Protein AF-A0A2E0GI30-F1 (afdb_monomer_lite)

pLDDT: mean 77.38, std 17.71, range [29.23, 96.75]

Structure (mmCIF, N/CA/C/O backbone):
data_AF-A0A2E0GI30-F1
#
_entry.id   AF-A0A2E0GI30-F1
#
loop_
_atom_site.group_PDB
_atom_site.id
_atom_site.type_symbol
_atom_site.label_atom_id
_atom_site.label_alt_id
_atom_site.label_comp_id
_atom_site.label_asym_id
_atom_site.label_entity_id
_atom_site.label_seq_id
_atom_site.pdbx_PDB_ins_code
_atom_site.Cartn_x
_atom_site.Cartn_y
_atom_site.Cartn_z
_atom_site.occupancy
_atom_site.B_iso_or_equiv
_atom_site.auth_seq_id
_atom_site.auth_comp_id
_atom_site.auth_asym_id
_atom_site.auth_atom_id
_atom_site.pdbx_PDB_model_num
ATOM 1 N N . MET A 1 1 ? 60.078 14.689 -3.297 1.00 55.62 1 MET A N 1
ATOM 2 C CA . MET A 1 1 ? 58.787 14.043 -2.959 1.00 55.62 1 MET A CA 1
ATOM 3 C C . MET A 1 1 ? 57.728 14.562 -3.933 1.00 55.62 1 MET A C 1
ATOM 5 O O . MET A 1 1 ? 57.401 15.742 -3.902 1.00 55.62 1 MET A O 1
ATOM 9 N N . SER A 1 2 ? 57.369 13.749 -4.932 1.00 55.28 2 SER A N 1
ATOM 10 C CA . SER A 1 2 ? 56.860 14.208 -6.235 1.00 55.28 2 SER A CA 1
ATOM 11 C C . SER A 1 2 ? 55.395 14.672 -6.212 1.00 55.28 2 SER A C 1
ATOM 13 O O . SER A 1 2 ? 54.570 14.156 -5.459 1.00 55.28 2 SER A O 1
ATOM 15 N N . LYS A 1 3 ? 55.054 15.630 -7.090 1.00 53.72 3 LYS A N 1
ATOM 16 C CA . LYS A 1 3 ? 53.682 16.135 -7.321 1.00 53.72 3 LYS A CA 1
ATOM 17 C C . LYS A 1 3 ? 52.653 15.014 -7.565 1.00 53.72 3 LYS A C 1
ATOM 19 O O . LYS A 1 3 ? 51.484 15.193 -7.235 1.00 53.72 3 LYS A O 1
ATOM 24 N N . LEU A 1 4 ? 53.089 13.853 -8.065 1.00 54.56 4 LEU A N 1
ATOM 25 C CA . LEU A 1 4 ? 52.244 12.674 -8.284 1.00 54.56 4 LEU A CA 1
ATOM 26 C C . LEU A 1 4 ? 51.677 12.083 -6.981 1.00 54.56 4 LEU A C 1
ATOM 28 O O . LEU A 1 4 ? 50.503 11.725 -6.929 1.00 54.56 4 LEU A O 1
ATOM 32 N N . LEU A 1 5 ? 52.481 12.029 -5.913 1.00 53.59 5 LEU A N 1
ATOM 33 C CA . LEU A 1 5 ? 52.042 11.515 -4.609 1.00 53.59 5 LEU A CA 1
ATOM 34 C C . LEU A 1 5 ? 50.984 12.423 -3.970 1.00 53.59 5 LEU A C 1
ATOM 36 O O . LEU A 1 5 ? 50.016 11.929 -3.396 1.00 53.59 5 LEU A O 1
ATOM 40 N N . LYS A 1 6 ? 51.114 13.747 -4.138 1.00 55.94 6 LYS A N 1
ATOM 41 C CA . LYS A 1 6 ? 50.109 14.718 -3.668 1.00 55.94 6 LYS A CA 1
ATOM 42 C C . LYS A 1 6 ? 48.777 14.586 -4.411 1.00 55.94 6 LYS A C 1
ATOM 44 O O . LYS A 1 6 ? 47.732 14.716 -3.784 1.00 55.94 6 LYS A O 1
ATOM 49 N N . LEU A 1 7 ? 48.803 14.304 -5.716 1.00 60.94 7 LEU A N 1
ATOM 50 C CA . LEU A 1 7 ? 47.586 14.175 -6.524 1.00 60.94 7 LEU A CA 1
ATOM 51 C C . LEU A 1 7 ? 46.791 12.908 -6.171 1.00 60.94 7 LEU A C 1
ATOM 53 O O . LEU A 1 7 ? 45.567 12.961 -6.054 1.00 60.94 7 LEU A O 1
ATOM 57 N N . ASN A 1 8 ? 47.485 11.789 -5.949 1.00 61.06 8 ASN A N 1
ATOM 58 C CA . ASN A 1 8 ? 46.844 10.550 -5.510 1.00 61.06 8 ASN A CA 1
ATOM 59 C C . ASN A 1 8 ? 46.297 10.679 -4.086 1.00 61.06 8 ASN A C 1
ATOM 61 O O . ASN A 1 8 ? 45.171 10.265 -3.841 1.00 61.06 8 ASN A O 1
ATOM 65 N N . PHE A 1 9 ? 47.025 11.337 -3.179 1.00 67.75 9 PHE A N 1
ATOM 66 C CA . PHE A 1 9 ? 46.536 11.594 -1.825 1.00 67.75 9 PHE A CA 1
ATOM 67 C C . PHE A 1 9 ? 45.271 12.469 -1.818 1.00 67.75 9 PHE A C 1
ATOM 69 O O . PHE A 1 9 ? 44.322 12.160 -1.102 1.00 67.75 9 PHE A O 1
ATOM 76 N N . LEU A 1 10 ? 45.207 13.506 -2.668 1.00 66.50 10 LEU A N 1
ATOM 77 C CA . LEU A 1 10 ? 44.017 14.357 -2.790 1.00 66.50 10 LEU A CA 1
ATOM 78 C C . LEU A 1 10 ? 42.793 13.586 -3.299 1.00 66.50 10 LEU A C 1
ATOM 80 O O . LEU A 1 10 ? 41.698 13.776 -2.777 1.00 66.50 10 LEU A O 1
ATOM 84 N N . LYS A 1 11 ? 42.971 12.704 -4.294 1.00 62.47 11 LYS A N 1
ATOM 85 C CA . LYS A 1 11 ? 41.882 11.869 -4.827 1.00 62.47 11 LYS A CA 1
ATOM 86 C C . LYS A 1 11 ? 41.350 10.900 -3.776 1.00 62.47 11 LYS A C 1
ATOM 88 O O . LYS A 1 11 ? 40.136 10.775 -3.633 1.00 62.47 11 LYS A O 1
ATOM 93 N N . THR A 1 12 ? 42.235 10.262 -3.011 1.00 67.62 12 THR A N 1
ATOM 94 C CA . THR A 1 12 ? 41.833 9.357 -1.929 1.00 67.62 12 THR A CA 1
ATOM 95 C C . THR A 1 12 ? 41.118 10.116 -0.812 1.00 67.62 12 THR A C 1
ATOM 97 O O . THR A 1 12 ? 40.091 9.652 -0.327 1.00 67.62 12 THR A O 1
ATOM 100 N N . LEU A 1 13 ? 41.587 11.317 -0.456 1.00 68.06 13 LEU A N 1
ATOM 101 C CA . LEU A 1 13 ? 40.945 12.166 0.552 1.00 68.06 13 LEU A CA 1
ATOM 102 C C . LEU A 1 13 ? 39.535 12.612 0.119 1.00 68.06 13 LEU A C 1
ATOM 104 O O . LEU A 1 13 ? 38.613 12.605 0.932 1.00 68.06 13 LEU A O 1
ATOM 108 N N . PHE A 1 14 ? 39.352 12.939 -1.166 1.00 67.25 14 PHE A N 1
ATOM 109 C CA . PHE A 1 14 ? 38.045 13.290 -1.737 1.00 67.25 14 PHE A CA 1
ATOM 110 C C . PHE A 1 14 ? 37.086 12.095 -1.776 1.00 67.25 14 PHE A C 1
ATOM 112 O O . PHE A 1 14 ? 35.904 12.236 -1.478 1.00 67.25 14 PHE A O 1
ATOM 119 N N . LEU A 1 15 ? 37.592 10.905 -2.111 1.00 63.47 15 LEU A N 1
ATOM 120 C CA . LEU A 1 15 ? 36.790 9.683 -2.121 1.00 63.47 15 LEU A CA 1
ATOM 121 C C . LEU A 1 15 ? 36.319 9.322 -0.704 1.00 63.47 15 LEU A C 1
ATOM 123 O O . LEU A 1 15 ? 35.152 9.000 -0.498 1.00 63.47 15 LEU A O 1
ATOM 127 N N . VAL A 1 16 ? 37.214 9.431 0.284 1.00 62.31 16 VAL A N 1
ATOM 128 C CA . VAL A 1 16 ? 36.903 9.158 1.693 1.00 62.31 16 VAL A CA 1
ATOM 129 C C . VAL A 1 16 ? 35.915 10.182 2.247 1.00 62.31 16 VAL A C 1
ATOM 131 O O . VAL A 1 16 ? 34.974 9.784 2.929 1.00 62.31 16 VAL A O 1
ATOM 134 N N . SER A 1 17 ? 36.059 11.475 1.926 1.00 54.41 17 SER A N 1
ATOM 135 C CA . SER A 1 17 ? 35.105 12.497 2.379 1.00 54.41 17 SER A CA 1
ATOM 136 C C . SER A 1 17 ? 33.723 12.313 1.749 1.00 54.41 17 SER A C 1
ATOM 138 O O . SER A 1 17 ? 32.718 12.418 2.449 1.00 54.41 17 SER A O 1
ATOM 140 N N . PHE A 1 18 ? 33.654 11.947 0.465 1.00 56.34 18 PHE A N 1
ATOM 141 C CA . PHE A 1 18 ? 32.395 11.674 -0.226 1.00 56.34 18 PHE A CA 1
ATOM 142 C C . PHE A 1 18 ? 31.681 10.446 0.359 1.00 56.34 18 PHE A C 1
ATOM 144 O O . PHE A 1 18 ? 30.478 10.492 0.617 1.00 56.34 18 PHE A O 1
ATOM 151 N N . ILE A 1 19 ? 32.427 9.380 0.667 1.00 53.19 19 ILE A N 1
ATOM 152 C CA . ILE A 1 19 ? 31.901 8.201 1.368 1.00 53.19 19 ILE A CA 1
ATOM 153 C C . ILE A 1 19 ? 31.425 8.576 2.780 1.00 53.19 19 ILE A C 1
ATOM 155 O O . ILE A 1 19 ? 30.332 8.172 3.172 1.00 53.19 19 ILE A O 1
ATOM 159 N N . LEU A 1 20 ? 32.172 9.399 3.526 1.00 44.25 20 LEU A N 1
ATOM 160 C CA . LEU A 1 20 ? 31.755 9.868 4.853 1.00 44.25 20 LEU A CA 1
ATOM 161 C C . LEU A 1 20 ? 30.469 10.709 4.796 1.00 44.25 20 LEU A C 1
ATOM 163 O O . LEU A 1 20 ? 29.616 10.575 5.671 1.00 44.25 20 LEU A O 1
ATOM 167 N N . ILE A 1 21 ? 30.293 11.548 3.771 1.00 48.78 21 ILE A N 1
ATOM 168 C CA . ILE A 1 21 ? 29.080 12.360 3.563 1.00 48.78 21 ILE A CA 1
ATOM 169 C C . ILE A 1 21 ? 27.874 11.473 3.218 1.00 48.78 21 ILE A C 1
ATOM 171 O O . ILE A 1 21 ? 26.772 11.711 3.718 1.00 48.78 21 ILE A O 1
ATOM 175 N N . ILE A 1 22 ? 28.074 10.419 2.419 1.00 4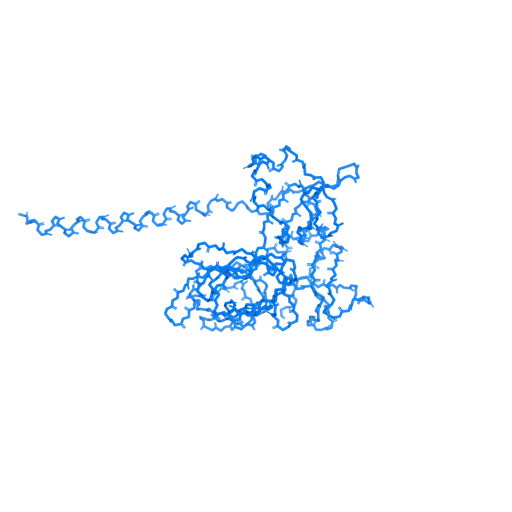7.41 22 ILE A N 1
ATOM 176 C CA . ILE A 1 22 ? 27.028 9.431 2.117 1.00 47.41 22 ILE A CA 1
ATOM 177 C C . ILE A 1 22 ? 26.640 8.660 3.383 1.00 47.41 22 ILE A C 1
ATOM 179 O O . ILE A 1 22 ? 25.454 8.553 3.687 1.00 47.41 22 ILE A O 1
ATOM 183 N N . ILE A 1 23 ? 27.618 8.182 4.162 1.00 44.22 23 ILE A N 1
ATOM 184 C CA . ILE A 1 23 ? 27.370 7.436 5.405 1.00 44.22 23 ILE A CA 1
ATOM 185 C C . ILE A 1 23 ? 26.682 8.326 6.445 1.00 44.22 23 ILE A C 1
ATOM 187 O O . ILE A 1 23 ? 25.718 7.894 7.070 1.00 44.22 23 ILE A O 1
ATOM 191 N N . THR A 1 24 ? 27.118 9.578 6.605 1.00 40.19 24 THR A N 1
ATOM 192 C CA . THR A 1 24 ? 26.500 10.522 7.551 1.00 40.19 24 THR A CA 1
ATOM 193 C C . THR A 1 24 ? 25.116 10.986 7.105 1.00 40.19 24 THR A C 1
ATOM 195 O O . THR A 1 24 ? 24.252 11.176 7.953 1.00 40.19 24 THR A O 1
ATOM 198 N N . SER A 1 25 ? 24.840 11.102 5.802 1.00 38.94 25 SER A N 1
ATOM 199 C CA . SER A 1 25 ? 23.472 11.336 5.307 1.00 38.94 25 SER A CA 1
ATOM 200 C C . SER A 1 25 ? 22.568 10.116 5.509 1.00 38.94 25 SER A C 1
ATOM 202 O O . SER A 1 25 ? 21.394 10.277 5.842 1.00 38.94 25 SER A O 1
ATOM 204 N N . CYS A 1 26 ? 23.115 8.902 5.383 1.00 32.22 26 CYS A N 1
ATOM 205 C CA . CYS A 1 26 ? 22.411 7.659 5.703 1.00 32.22 26 CYS A CA 1
ATOM 206 C C . CYS A 1 26 ? 22.111 7.538 7.203 1.00 32.22 26 CYS A C 1
ATOM 208 O O . CYS A 1 26 ? 20.981 7.218 7.565 1.00 32.22 26 CYS A O 1
ATOM 210 N N . SER A 1 27 ? 23.067 7.869 8.076 1.00 32.88 27 SER A N 1
ATOM 211 C CA . SER A 1 27 ? 22.882 7.787 9.530 1.00 32.88 27 SER A CA 1
ATOM 212 C C . SER A 1 27 ? 21.993 8.907 10.086 1.00 32.88 27 SER A C 1
ATOM 214 O O . SER A 1 27 ? 21.266 8.702 11.057 1.00 32.88 27 SER A O 1
ATOM 216 N N . LYS A 1 28 ? 21.946 10.082 9.437 1.00 29.23 28 LYS A N 1
ATOM 217 C CA . LYS A 1 28 ? 21.024 11.179 9.805 1.00 29.23 28 LYS A CA 1
ATOM 218 C C . LYS A 1 28 ? 19.567 10.900 9.407 1.00 29.23 28 LYS A C 1
ATOM 220 O O . LYS A 1 28 ? 18.656 11.488 9.986 1.00 29.23 28 LYS A O 1
ATOM 225 N N . LEU A 1 29 ? 19.339 9.975 8.472 1.00 36.22 29 LEU A N 1
ATOM 226 C CA . LEU A 1 29 ? 18.025 9.373 8.195 1.00 36.22 29 LEU A CA 1
ATOM 227 C C . LEU A 1 29 ? 17.658 8.267 9.201 1.00 36.22 29 LEU A C 1
ATOM 229 O O . LEU A 1 29 ? 16.490 7.892 9.310 1.00 36.22 29 LEU A O 1
ATOM 233 N N . GLU A 1 30 ? 18.634 7.773 9.962 1.00 35.34 30 GLU A N 1
ATOM 234 C CA . GLU A 1 30 ? 18.500 6.621 10.854 1.00 35.34 30 GLU A CA 1
ATOM 235 C C . GLU A 1 30 ? 18.064 6.998 12.282 1.00 35.34 30 GLU A C 1
ATOM 237 O O . GLU A 1 30 ? 17.550 6.149 13.003 1.00 35.34 30 GLU A O 1
ATOM 242 N N . SER A 1 31 ? 18.131 8.277 12.673 1.00 31.59 31 SER A N 1
ATOM 243 C CA . SER A 1 31 ? 17.754 8.734 14.025 1.00 31.59 31 SER A CA 1
ATOM 244 C C . SER A 1 31 ? 16.414 9.478 14.136 1.00 31.59 31 SER A C 1
ATOM 246 O O . SER A 1 31 ? 16.088 9.994 15.203 1.00 31.59 31 SER A O 1
ATOM 248 N N . LYS A 1 32 ? 15.584 9.506 13.080 1.00 31.66 32 LYS A N 1
ATOM 249 C CA . LYS A 1 32 ? 14.220 10.089 13.131 1.00 31.66 32 LYS A CA 1
ATOM 250 C C . LYS A 1 32 ? 13.073 9.089 12.950 1.00 31.66 32 LYS A C 1
ATOM 252 O O . LYS A 1 32 ? 11.924 9.503 12.798 1.00 31.66 32 LYS A O 1
ATOM 257 N N . LYS A 1 33 ? 13.353 7.783 13.011 1.00 39.62 33 LYS A N 1
ATOM 258 C CA . LYS A 1 33 ? 12.324 6.752 13.210 1.00 39.62 33 LYS A CA 1
ATOM 259 C C . LYS A 1 33 ? 12.107 6.555 14.710 1.00 39.62 33 LYS A C 1
ATOM 261 O O . LYS A 1 33 ? 12.579 5.591 15.302 1.00 39.62 33 LYS A O 1
ATOM 266 N N . GLU A 1 34 ? 11.403 7.501 15.327 1.00 36.09 34 GLU A N 1
ATOM 267 C CA . GLU A 1 34 ? 10.759 7.228 16.610 1.00 36.09 34 GLU A CA 1
ATOM 268 C C . GLU A 1 34 ? 9.758 6.092 16.392 1.00 36.09 34 GLU A C 1
ATOM 270 O O . GLU A 1 34 ? 8.863 6.169 15.548 1.00 36.09 34 GLU A O 1
ATOM 275 N N . PHE A 1 35 ? 10.000 5.006 17.114 1.00 37.16 35 PHE A N 1
ATOM 276 C CA . PHE A 1 35 ? 9.167 3.823 17.200 1.00 37.16 35 PHE A CA 1
ATOM 277 C C . PHE A 1 35 ? 7.695 4.215 17.377 1.00 37.16 35 PHE A C 1
ATOM 279 O O . PHE A 1 35 ? 7.341 4.884 18.342 1.00 37.16 35 PHE A O 1
ATOM 286 N N . ILE A 1 36 ? 6.835 3.752 16.467 1.00 44.38 36 ILE A N 1
ATOM 287 C CA . ILE A 1 36 ? 5.375 3.969 16.511 1.00 44.38 36 ILE A CA 1
ATOM 288 C C . ILE A 1 36 ? 4.741 3.295 17.737 1.00 44.38 36 ILE A C 1
ATOM 290 O O . ILE A 1 36 ? 3.638 3.643 18.139 1.00 44.38 36 ILE A O 1
ATOM 294 N N . PHE A 1 37 ? 5.457 2.358 18.356 1.00 46.97 37 PHE A N 1
ATOM 295 C CA . PHE A 1 37 ? 4.913 1.454 19.363 1.00 46.97 37 PHE A CA 1
ATOM 296 C C . PHE A 1 37 ? 5.558 1.606 20.744 1.00 46.97 37 PHE A C 1
ATOM 298 O O . PHE A 1 37 ? 5.377 0.733 21.586 1.00 46.97 37 PHE A O 1
ATOM 305 N N . LYS A 1 38 ? 6.321 2.681 21.003 1.00 37.31 38 LYS A N 1
ATOM 306 C CA . LYS A 1 38 ? 6.872 2.915 22.347 1.00 37.31 38 LYS A CA 1
ATOM 307 C C . LYS A 1 38 ? 5.882 3.669 23.244 1.00 37.31 38 LYS A C 1
ATOM 309 O O . LYS A 1 38 ? 5.672 4.869 23.094 1.00 37.31 38 LYS A O 1
ATOM 314 N N . ASP A 1 39 ? 5.323 2.918 24.190 1.00 40.00 39 ASP A N 1
ATOM 315 C CA . ASP A 1 39 ? 4.911 3.316 25.543 1.00 40.00 39 ASP A CA 1
ATOM 316 C C . ASP A 1 39 ? 3.904 4.470 25.735 1.00 40.00 39 ASP A C 1
ATOM 318 O O . ASP A 1 39 ? 3.927 5.108 26.790 1.00 40.00 39 ASP A O 1
ATOM 322 N N . ARG A 1 40 ? 2.963 4.734 24.806 1.00 45.53 40 ARG A N 1
ATOM 323 C CA . ARG A 1 40 ? 1.803 5.623 25.087 1.00 45.53 40 ARG A CA 1
ATOM 324 C C . ARG A 1 40 ? 0.454 5.193 24.469 1.00 45.53 40 ARG A C 1
ATOM 326 O O . ARG A 1 40 ? 0.152 5.498 23.323 1.00 45.53 40 ARG A O 1
ATOM 333 N N . LEU A 1 41 ? -0.361 4.548 25.312 1.00 47.69 41 LEU A N 1
ATOM 334 C CA . LEU A 1 41 ? -1.721 4.911 25.779 1.00 47.69 41 LEU A CA 1
ATOM 335 C C . LEU A 1 41 ? -2.918 5.187 24.848 1.00 47.69 41 LEU A C 1
ATOM 337 O O . LEU A 1 41 ? -4.006 5.347 25.396 1.00 47.69 41 LEU A O 1
ATOM 341 N N . ASP A 1 42 ? -2.818 5.151 23.521 1.00 55.28 42 ASP A N 1
ATOM 342 C CA . ASP A 1 42 ? -4.035 5.164 22.690 1.00 55.28 42 ASP A CA 1
ATOM 343 C C . ASP A 1 42 ? -4.265 3.792 22.062 1.00 55.28 42 ASP A C 1
ATOM 345 O O . ASP A 1 42 ? -3.730 3.460 21.008 1.00 55.28 42 ASP A O 1
ATOM 349 N N . ALA A 1 43 ? -5.115 2.995 22.711 1.00 72.19 43 ALA A N 1
ATOM 350 C CA . ALA A 1 43 ? -5.520 1.672 22.249 1.00 72.19 43 ALA A CA 1
ATOM 351 C C . ALA A 1 43 ? -6.395 1.716 20.981 1.00 72.19 43 ALA A C 1
ATOM 353 O O . ALA A 1 43 ? -7.138 0.772 20.756 1.00 72.19 43 ALA A O 1
ATOM 354 N N . ASN A 1 44 ? -6.381 2.788 20.178 1.00 87.25 44 ASN A N 1
ATOM 355 C CA . ASN A 1 44 ? -7.167 2.861 18.950 1.00 87.25 44 ASN A CA 1
ATOM 356 C C . ASN A 1 44 ? -6.337 3.312 17.751 1.00 87.25 44 ASN A C 1
ATOM 358 O O . ASN A 1 44 ? -5.679 4.354 17.782 1.00 87.25 44 ASN A O 1
ATOM 362 N N . ILE A 1 45 ? -6.415 2.530 16.678 1.00 88.38 45 ILE A N 1
ATOM 363 C CA . ILE A 1 45 ? -5.676 2.758 15.438 1.00 88.38 45 ILE A CA 1
ATOM 364 C C . ILE A 1 45 ? -6.633 2.621 14.259 1.00 88.38 45 ILE A C 1
ATOM 366 O O . ILE A 1 45 ? -7.479 1.730 14.238 1.00 88.38 45 ILE A O 1
ATOM 370 N N . ILE A 1 46 ? -6.487 3.486 13.261 1.00 89.00 46 ILE A N 1
ATOM 371 C CA . ILE A 1 46 ? -7.164 3.365 11.974 1.00 89.00 46 ILE A CA 1
ATOM 372 C C . ILE A 1 46 ? -6.152 3.213 10.841 1.00 89.00 46 ILE A C 1
ATOM 374 O O . ILE A 1 46 ? -5.156 3.936 10.767 1.00 89.00 46 ILE A O 1
ATOM 378 N N . PHE A 1 47 ? -6.429 2.253 9.968 1.00 90.31 47 PHE A N 1
ATOM 379 C CA . PHE A 1 47 ? -5.721 1.983 8.731 1.00 90.31 47 PHE A CA 1
ATOM 380 C C . PHE A 1 47 ? -6.693 2.196 7.576 1.00 90.31 47 PHE A C 1
ATOM 382 O O . PHE A 1 47 ? -7.677 1.465 7.464 1.00 90.31 47 PHE A O 1
ATOM 389 N N . GLY A 1 48 ? -6.434 3.183 6.725 1.00 91.38 48 GLY A N 1
ATOM 390 C CA . GLY A 1 48 ? -7.361 3.467 5.636 1.00 91.38 48 GLY A CA 1
ATOM 391 C C . GLY A 1 48 ? -7.047 4.718 4.838 1.00 91.38 48 GLY A C 1
ATOM 392 O O . GLY A 1 48 ? -6.053 5.396 5.101 1.00 91.38 48 GLY A O 1
ATOM 393 N N . ALA A 1 49 ? -7.866 4.997 3.829 1.00 92.31 49 ALA A N 1
ATOM 394 C CA . ALA A 1 49 ? -7.697 6.136 2.941 1.00 92.31 49 ALA A CA 1
ATOM 395 C C . ALA A 1 49 ? -8.336 7.418 3.497 1.00 92.31 49 ALA A C 1
ATOM 397 O O . ALA A 1 49 ? -9.427 7.404 4.066 1.00 92.31 49 ALA A O 1
ATOM 398 N N . ILE A 1 50 ? -7.673 8.554 3.275 1.00 93.81 50 ILE A N 1
ATOM 399 C CA . ILE A 1 50 ? -8.251 9.882 3.512 1.00 93.81 50 ILE A CA 1
ATOM 400 C C . ILE A 1 50 ? -9.314 10.165 2.445 1.00 93.81 50 ILE A C 1
ATOM 402 O O . ILE A 1 50 ? -9.003 10.250 1.258 1.00 93.81 50 ILE A O 1
ATOM 406 N N . GLU A 1 51 ? -10.553 10.398 2.856 1.00 92.94 51 GLU A N 1
ATOM 407 C CA . GLU A 1 51 ? -11.669 10.746 1.967 1.00 92.94 51 GLU A CA 1
ATOM 408 C C . GLU A 1 51 ? -11.892 12.257 1.879 1.00 92.94 51 GLU A C 1
ATOM 410 O O . GLU A 1 51 ? -12.203 12.787 0.809 1.00 92.94 51 GLU A O 1
ATOM 415 N N . SER A 1 52 ? -11.682 12.953 2.997 1.00 91.25 52 SER A N 1
ATOM 416 C CA . SER A 1 52 ? -11.749 14.408 3.113 1.00 91.25 52 SER A CA 1
ATOM 417 C C . SER A 1 52 ? -10.713 14.898 4.119 1.00 91.25 52 SER A C 1
ATOM 419 O O . SER A 1 52 ? -10.344 14.176 5.042 1.00 91.25 52 SER A O 1
ATOM 421 N N . LEU A 1 53 ? -10.221 16.123 3.929 1.00 87.44 53 LEU A N 1
ATOM 422 C CA . LEU A 1 53 ? -9.306 16.787 4.862 1.00 87.44 53 LEU A CA 1
ATOM 423 C C . LEU A 1 53 ? -10.011 17.845 5.723 1.00 87.44 53 LEU A C 1
ATOM 425 O O . LEU A 1 53 ? -9.469 18.228 6.755 1.00 87.44 53 LEU A O 1
ATOM 429 N N . ASN A 1 54 ? -11.189 18.325 5.315 1.00 84.94 54 ASN A N 1
ATOM 430 C CA . ASN A 1 54 ? -11.961 19.306 6.073 1.00 84.94 54 ASN A CA 1
ATOM 431 C C . ASN A 1 54 ? -13.478 19.050 5.921 1.00 84.94 54 ASN A C 1
ATOM 433 O O . ASN A 1 54 ? -14.051 19.472 4.914 1.00 84.94 54 ASN A O 1
ATOM 437 N N . PRO A 1 55 ? -14.120 18.347 6.874 1.00 86.69 55 PRO A N 1
ATOM 438 C CA . PRO A 1 55 ? -13.510 17.707 8.047 1.00 86.69 55 PRO A CA 1
ATOM 439 C C . PRO A 1 55 ? -12.589 16.538 7.651 1.00 86.69 55 PRO A C 1
ATOM 441 O O . PRO A 1 55 ? -12.669 16.035 6.528 1.00 86.69 55 PRO A O 1
ATOM 444 N N . LEU A 1 56 ? -11.684 16.120 8.545 1.00 90.44 56 LEU A N 1
ATOM 445 C CA . LEU A 1 56 ? -10.822 14.965 8.281 1.00 90.44 56 LEU A CA 1
ATOM 446 C C . LEU A 1 56 ? -11.660 13.689 8.365 1.00 90.44 56 LEU A C 1
ATOM 448 O O . LEU A 1 56 ? -12.120 13.330 9.444 1.00 90.44 56 LEU A O 1
ATOM 452 N N . ILE A 1 57 ? -11.815 12.999 7.240 1.00 93.56 57 ILE A N 1
ATOM 453 C CA . ILE A 1 57 ? -12.530 11.725 7.152 1.00 93.56 57 ILE A CA 1
ATOM 454 C C . ILE A 1 57 ? -11.541 10.664 6.683 1.00 93.56 57 ILE A C 1
ATOM 456 O O . ILE A 1 57 ? -10.929 10.817 5.622 1.00 93.56 57 ILE A O 1
ATOM 460 N N . ILE A 1 58 ? -11.373 9.606 7.475 1.00 92.75 58 ILE A N 1
ATOM 461 C CA . ILE A 1 58 ? -10.540 8.446 7.139 1.00 92.75 58 ILE A CA 1
ATOM 462 C C . ILE A 1 58 ? -11.445 7.223 7.169 1.00 92.75 58 ILE A C 1
ATOM 464 O O . ILE A 1 58 ? -11.990 6.896 8.224 1.00 92.75 58 ILE A O 1
ATOM 468 N N . SER A 1 59 ? -11.616 6.578 6.015 1.00 89.06 59 SER A N 1
ATOM 469 C CA . SER A 1 59 ? -12.525 5.438 5.837 1.00 89.06 59 SER A CA 1
ATOM 470 C C . SER A 1 59 ? -13.911 5.703 6.450 1.00 89.06 59 SER A C 1
ATOM 472 O O . SER A 1 59 ? -14.331 5.018 7.372 1.00 89.06 59 SER A O 1
ATOM 474 N N . GLY A 1 60 ? -14.590 6.774 6.047 1.00 89.69 60 GLY A N 1
ATOM 475 C CA . GLY A 1 60 ? -15.916 7.143 6.556 1.00 89.69 60 GLY A CA 1
ATOM 476 C C . GLY A 1 60 ? -15.992 7.600 8.021 1.00 89.69 60 GLY A C 1
ATOM 477 O O . GLY A 1 60 ? -17.063 8.003 8.470 1.00 89.69 60 GLY A O 1
ATOM 478 N N . VAL A 1 61 ? -14.890 7.580 8.779 1.00 90.81 61 VAL A N 1
ATOM 479 C CA . VAL A 1 61 ? -14.864 8.051 10.170 1.00 90.81 61 VAL A CA 1
ATOM 480 C C . VAL A 1 61 ? -14.358 9.485 10.216 1.00 90.81 61 VAL A C 1
ATOM 482 O O . VAL A 1 61 ? -13.240 9.774 9.785 1.00 90.81 61 VAL A O 1
ATOM 485 N N . GLU A 1 62 ? -15.181 10.381 10.756 1.00 93.50 62 GLU A N 1
ATOM 486 C CA . GLU A 1 62 ? -14.815 11.777 10.972 1.00 93.50 62 GLU A CA 1
ATOM 487 C C . GLU A 1 62 ? -13.942 11.930 12.225 1.00 93.50 62 GLU A C 1
ATOM 489 O O . GLU A 1 62 ? -14.273 11.442 13.309 1.00 93.50 62 GLU A O 1
ATOM 494 N N . PHE A 1 63 ? -12.829 12.645 12.080 1.00 89.38 63 PHE A N 1
ATOM 495 C CA . PHE A 1 63 ? -11.915 12.965 13.163 1.00 89.38 63 PHE A CA 1
ATOM 496 C C . PHE A 1 63 ? -11.724 14.469 13.296 1.00 89.38 63 PHE A C 1
ATOM 498 O O . PHE A 1 63 ? -11.519 15.200 12.323 1.00 89.38 63 PHE A O 1
ATOM 505 N N . ARG A 1 64 ? -11.649 14.924 14.544 1.00 85.06 64 ARG A N 1
ATOM 506 C CA . ARG A 1 64 ? -11.073 16.226 14.858 1.00 85.06 64 ARG A CA 1
ATOM 507 C C . ARG A 1 64 ? -9.558 16.122 14.808 1.00 85.06 64 ARG A C 1
ATOM 509 O O . ARG A 1 64 ? -8.951 15.173 15.309 1.00 85.06 64 ARG A O 1
ATOM 516 N N . ILE A 1 65 ? -8.930 17.140 14.241 1.00 72.94 65 ILE A N 1
ATOM 517 C CA . ILE A 1 65 ? -7.482 17.288 14.315 1.00 72.94 65 ILE A CA 1
ATOM 518 C C . ILE A 1 65 ? -7.183 18.182 15.517 1.00 72.94 65 ILE A C 1
ATOM 520 O O . ILE A 1 65 ? -7.538 19.362 15.509 1.00 72.94 65 ILE A O 1
ATOM 524 N N . ASN A 1 66 ? -6.554 17.638 16.563 1.00 63.69 66 ASN A N 1
ATOM 525 C CA . ASN A 1 66 ? -6.120 18.461 17.688 1.00 63.69 66 ASN A CA 1
ATOM 526 C C . ASN A 1 66 ? -4.864 19.240 17.328 1.00 63.69 66 ASN A C 1
ATOM 528 O O . ASN A 1 66 ? -3.766 18.680 17.211 1.00 63.69 66 ASN A O 1
ATOM 532 N N . ARG A 1 67 ? -5.099 20.547 17.193 1.00 59.09 67 ARG A N 1
ATOM 533 C CA . ARG A 1 67 ? -4.184 21.628 16.818 1.00 59.09 67 ARG A CA 1
ATOM 534 C C . ARG A 1 67 ? -2.953 21.771 17.705 1.00 59.09 67 ARG A C 1
ATOM 536 O O . ARG A 1 67 ? -1.950 22.283 17.236 1.00 59.09 67 ARG A O 1
ATOM 543 N N . ASP A 1 68 ? -2.951 21.181 18.895 1.00 54.03 68 ASP A N 1
ATOM 544 C CA . ASP A 1 68 ? -1.829 21.275 19.830 1.00 54.03 68 ASP A CA 1
ATOM 545 C C . ASP A 1 68 ? -1.017 19.971 19.942 1.00 54.03 68 ASP A C 1
ATOM 547 O O . ASP A 1 68 ? 0.189 20.004 20.205 1.00 54.03 68 ASP A O 1
ATOM 551 N N . LYS A 1 69 ? -1.640 18.802 19.713 1.00 52.97 69 LYS A N 1
ATOM 552 C CA . LYS A 1 69 ? -0.980 17.482 19.836 1.00 52.97 69 LYS A CA 1
ATOM 553 C C . LYS A 1 69 ? -0.324 17.003 18.543 1.00 52.97 69 LYS A C 1
ATOM 555 O O . LYS A 1 69 ? 0.825 16.565 18.575 1.00 52.97 69 LYS A O 1
ATOM 560 N N . VAL A 1 70 ? -1.005 17.135 17.403 1.00 50.53 70 VAL A N 1
ATOM 561 C CA . VAL A 1 70 ? -0.455 16.746 16.087 1.00 50.53 70 VAL A CA 1
ATOM 562 C C . VAL A 1 70 ? 0.628 17.739 15.624 1.00 50.53 70 VAL A C 1
ATOM 564 O O . VAL A 1 70 ? 1.541 17.385 14.876 1.00 50.53 70 VAL A O 1
ATOM 567 N N . PHE A 1 71 ? 0.587 18.976 16.128 1.00 52.28 71 PHE A N 1
ATOM 568 C CA . PHE A 1 71 ? 1.307 20.118 15.559 1.00 52.28 71 PHE A CA 1
ATOM 569 C C . PHE A 1 71 ? 2.539 20.559 16.350 1.00 52.28 71 PHE A C 1
ATOM 571 O O . PHE A 1 71 ? 3.315 21.365 15.843 1.00 52.28 71 PHE A O 1
ATOM 578 N N . LYS A 1 72 ? 2.832 19.940 17.506 1.00 44.78 72 LYS A N 1
ATOM 579 C CA . LYS A 1 72 ? 4.148 20.075 18.166 1.00 44.78 72 LYS A CA 1
ATOM 580 C C . LYS A 1 72 ? 5.320 19.592 17.299 1.00 44.78 72 LYS A C 1
ATOM 582 O O . LYS A 1 72 ? 6.470 19.841 17.650 1.00 44.78 72 LYS A O 1
ATOM 587 N N . LYS A 1 73 ? 5.053 18.922 16.169 1.00 45.44 73 LYS A N 1
ATOM 588 C CA . LYS A 1 73 ? 6.087 18.474 15.226 1.00 45.44 73 LYS A CA 1
ATOM 589 C C . LYS A 1 73 ? 6.096 19.197 13.879 1.00 45.44 73 LYS A C 1
ATOM 591 O O . LYS A 1 73 ? 7.115 19.083 13.213 1.00 45.44 73 LYS A O 1
ATOM 596 N N . ASN A 1 74 ? 5.031 19.898 13.468 1.00 40.38 74 ASN A N 1
ATOM 597 C CA . ASN A 1 74 ? 4.936 20.618 12.186 1.00 40.38 74 ASN A CA 1
ATOM 598 C C . ASN A 1 74 ? 3.639 21.467 12.123 1.00 40.38 74 ASN A C 1
ATOM 600 O O . ASN A 1 74 ? 2.558 20.904 12.254 1.00 40.38 74 ASN A O 1
ATOM 604 N N . ASN A 1 75 ? 3.749 22.783 11.879 1.00 41.69 75 ASN A N 1
ATOM 605 C CA . ASN A 1 75 ? 2.647 23.767 11.758 1.00 41.69 75 ASN A CA 1
ATOM 606 C C . ASN A 1 75 ? 1.441 23.298 10.910 1.00 41.69 75 ASN A C 1
ATOM 608 O O . ASN A 1 75 ? 1.615 22.514 9.981 1.00 41.69 75 ASN A O 1
ATOM 612 N N . GLU A 1 76 ? 0.241 23.855 11.140 1.00 42.12 76 GLU A N 1
ATOM 613 C CA . GLU A 1 76 ? -1.013 23.505 10.430 1.00 42.12 76 GLU A CA 1
ATOM 614 C C . GLU A 1 76 ? -0.903 23.454 8.901 1.00 42.12 76 GLU A C 1
ATOM 616 O O . GLU A 1 76 ? -1.374 22.510 8.264 1.00 42.12 76 GLU A O 1
ATOM 621 N N . LEU A 1 77 ? -0.188 24.416 8.314 1.00 46.78 77 LEU A N 1
ATOM 622 C CA . LEU A 1 77 ? 0.120 24.462 6.883 1.00 46.78 77 LEU A CA 1
ATOM 623 C C . LEU A 1 77 ? 0.858 23.214 6.376 1.00 46.78 77 LEU A C 1
ATOM 625 O O . LEU A 1 77 ? 0.708 22.860 5.213 1.00 46.78 77 LEU A O 1
ATOM 629 N N . ASN A 1 78 ? 1.647 22.540 7.213 1.00 54.19 78 ASN A N 1
ATOM 630 C CA . ASN A 1 78 ? 2.401 21.351 6.824 1.00 54.19 78 ASN A CA 1
ATOM 631 C C . ASN A 1 78 ? 1.528 20.093 6.809 1.00 54.19 78 ASN A C 1
ATOM 633 O O . ASN A 1 78 ? 1.770 19.236 5.971 1.00 54.19 78 ASN A O 1
ATOM 637 N N . PHE A 1 79 ? 0.501 19.967 7.656 1.00 62.91 79 PHE A N 1
ATOM 638 C CA . PHE A 1 79 ? -0.390 18.799 7.607 1.00 62.91 79 PHE A CA 1
ATOM 639 C C . PHE A 1 79 ? -1.122 18.722 6.260 1.00 62.91 79 PHE A C 1
ATOM 641 O O . PHE A 1 79 ? -0.977 17.742 5.534 1.00 62.91 79 PHE A O 1
ATOM 648 N N . TYR A 1 80 ? -1.814 19.797 5.875 1.00 60.41 80 TYR A N 1
ATOM 649 C CA . TYR A 1 80 ? -2.543 19.864 4.602 1.00 60.41 80 TYR A CA 1
ATOM 650 C C . TYR A 1 80 ? -1.623 19.870 3.372 1.00 60.41 80 TYR A C 1
ATOM 652 O O . TYR A 1 80 ? -2.048 19.485 2.288 1.00 60.41 80 TYR A O 1
ATOM 660 N N . LYS A 1 81 ? -0.352 20.270 3.518 1.00 62.69 81 LYS A N 1
ATOM 661 C CA . LYS A 1 81 ? 0.661 20.087 2.463 1.00 62.69 81 LYS A CA 1
ATOM 662 C C . LYS A 1 81 ? 1.136 18.637 2.342 1.00 62.69 81 LYS A C 1
ATOM 664 O O . LYS A 1 81 ? 1.504 18.212 1.252 1.00 62.69 81 LYS A O 1
ATOM 669 N N . ASN A 1 82 ? 1.155 17.891 3.446 1.00 75.31 82 ASN A N 1
ATOM 670 C CA . ASN A 1 82 ? 1.748 16.555 3.512 1.00 75.31 82 ASN A CA 1
ATOM 671 C C . ASN A 1 82 ? 0.748 15.424 3.243 1.00 75.31 82 ASN A C 1
ATOM 673 O O . ASN A 1 82 ? 1.177 14.318 2.909 1.00 75.31 82 ASN A O 1
ATOM 677 N N . PHE A 1 83 ? -0.552 15.681 3.383 1.00 85.94 83 PHE A N 1
ATOM 678 C CA . PHE A 1 83 ? -1.621 14.709 3.163 1.00 85.94 83 PHE A CA 1
ATOM 679 C C . PHE A 1 83 ? -2.577 15.186 2.073 1.00 85.94 83 PHE A C 1
ATOM 681 O O . PHE A 1 83 ? -2.871 16.374 1.970 1.00 85.94 83 PHE A O 1
ATOM 688 N N . LYS A 1 84 ? -3.077 14.251 1.262 1.00 89.69 84 LYS A N 1
ATOM 689 C CA . LYS A 1 84 ? -4.074 14.512 0.218 1.00 89.69 84 LYS A CA 1
ATOM 690 C C . LYS A 1 84 ? -5.169 13.451 0.280 1.00 89.69 84 LYS A C 1
ATOM 692 O O . LYS A 1 84 ? -4.955 12.360 0.813 1.00 89.69 84 LYS A O 1
ATOM 697 N N . LYS A 1 85 ? -6.333 13.771 -0.289 1.00 91.25 85 LYS A N 1
ATOM 698 C CA . LYS A 1 85 ? -7.400 12.790 -0.517 1.00 91.25 85 LYS A CA 1
ATOM 699 C C . LYS A 1 85 ? -6.836 11.583 -1.277 1.00 91.25 85 LYS A C 1
ATOM 701 O O . LYS A 1 85 ? -6.033 11.748 -2.192 1.00 91.25 85 LYS A O 1
ATOM 706 N N . GLY A 1 86 ? -7.239 10.389 -0.863 1.00 91.44 86 GLY A N 1
ATOM 707 C CA . GLY A 1 86 ? -6.775 9.115 -1.396 1.00 91.44 86 GLY A CA 1
ATOM 708 C C . GLY A 1 86 ? -5.500 8.577 -0.743 1.00 91.44 86 GLY A C 1
ATOM 709 O O . GLY A 1 86 ? -5.129 7.440 -1.009 1.00 91.44 86 GLY A O 1
ATOM 710 N N . TYR A 1 87 ? -4.818 9.332 0.127 1.00 92.44 87 TYR A N 1
ATOM 711 C CA . TYR A 1 87 ? -3.654 8.789 0.834 1.00 92.44 87 TYR A CA 1
ATOM 712 C C . TYR A 1 87 ? -4.107 7.706 1.795 1.00 92.44 87 TYR A C 1
ATOM 714 O O . TYR A 1 87 ? -4.906 7.976 2.690 1.00 92.44 87 TYR A O 1
ATOM 722 N N . ASN A 1 88 ? -3.522 6.522 1.666 1.00 91.62 88 ASN A N 1
ATOM 723 C CA . ASN A 1 88 ? -3.593 5.538 2.731 1.00 91.62 88 ASN A CA 1
ATOM 724 C C . ASN A 1 88 ? -2.742 6.030 3.898 1.00 91.62 88 ASN A C 1
ATOM 726 O O . ASN A 1 88 ? -1.617 6.513 3.714 1.00 91.62 88 ASN A O 1
ATOM 730 N N . VAL A 1 89 ? -3.294 5.928 5.097 1.00 90.31 89 VAL A N 1
ATOM 731 C CA . VAL A 1 89 ? -2.670 6.377 6.332 1.00 90.31 89 VAL A CA 1
ATOM 732 C C . VAL A 1 89 ? -2.813 5.335 7.427 1.00 90.31 89 VAL A C 1
ATOM 734 O O . VAL A 1 89 ? -3.714 4.498 7.419 1.00 90.31 89 VAL A O 1
ATOM 737 N N . VAL A 1 90 ? -1.903 5.424 8.390 1.00 88.44 90 VAL A N 1
ATOM 738 C CA . VAL A 1 90 ? -2.059 4.807 9.705 1.00 88.44 90 VAL A CA 1
ATOM 739 C C . VAL A 1 90 ? -2.143 5.938 10.708 1.00 88.44 90 VAL A C 1
ATOM 741 O O . VAL A 1 90 ? -1.216 6.755 10.772 1.00 88.44 90 VAL A O 1
ATOM 744 N N . ALA A 1 91 ? -3.233 5.999 11.462 1.00 86.44 91 ALA A N 1
ATOM 745 C CA . ALA A 1 91 ? -3.435 7.036 12.457 1.00 86.44 91 ALA A CA 1
ATOM 746 C C . ALA A 1 91 ? -3.828 6.447 13.812 1.00 86.44 91 ALA A C 1
ATOM 748 O O . ALA A 1 91 ? -4.690 5.575 13.889 1.00 86.44 91 ALA A O 1
ATOM 749 N N . ASN A 1 92 ? -3.209 6.951 14.877 1.00 86.25 92 ASN A N 1
ATOM 750 C CA . ASN A 1 92 ? -3.661 6.692 16.239 1.00 86.25 92 ASN A CA 1
ATOM 751 C C . ASN A 1 92 ? -4.676 7.763 16.615 1.00 86.25 92 ASN A C 1
ATOM 753 O O . ASN A 1 92 ? -4.516 8.936 16.249 1.00 86.25 92 ASN A O 1
ATOM 757 N N . TYR A 1 93 ? -5.702 7.363 17.356 1.00 86.56 93 TYR A N 1
ATOM 758 C CA . TYR A 1 93 ? -6.737 8.283 17.790 1.00 86.56 93 TYR A CA 1
ATOM 759 C C . TYR A 1 93 ? -7.208 8.009 19.217 1.00 86.56 93 TYR A C 1
ATOM 761 O O . TYR A 1 93 ? -7.188 6.884 19.721 1.00 86.56 93 TYR A O 1
ATOM 769 N N . SER A 1 94 ? -7.688 9.070 19.854 1.00 86.94 94 SER A N 1
ATOM 770 C CA . SER A 1 94 ? -8.306 9.032 21.177 1.00 86.94 94 SER A CA 1
ATOM 771 C C . SER A 1 94 ? -9.787 9.391 21.064 1.00 86.94 94 SER A C 1
ATOM 773 O O . SER A 1 94 ? -10.182 10.140 20.170 1.00 86.94 94 SER A O 1
ATOM 775 N N . ASN A 1 95 ? -10.615 8.841 21.950 1.00 85.25 95 ASN A N 1
ATOM 776 C CA . ASN A 1 95 ? -11.997 9.280 22.115 1.00 85.25 95 ASN A CA 1
ATOM 777 C C . ASN A 1 95 ? -12.048 10.209 23.329 1.00 85.25 95 ASN A C 1
ATOM 779 O O . ASN A 1 95 ? -11.869 9.757 24.459 1.00 85.25 95 ASN A O 1
ATOM 783 N N . GLN A 1 96 ? -12.250 11.501 23.088 1.00 79.81 96 GLN A N 1
ATOM 784 C CA . GLN A 1 96 ? -12.371 12.517 24.127 1.00 79.81 96 GLN A CA 1
ATOM 785 C C . GLN A 1 96 ? -13.777 13.112 24.059 1.00 79.81 96 GLN A C 1
ATOM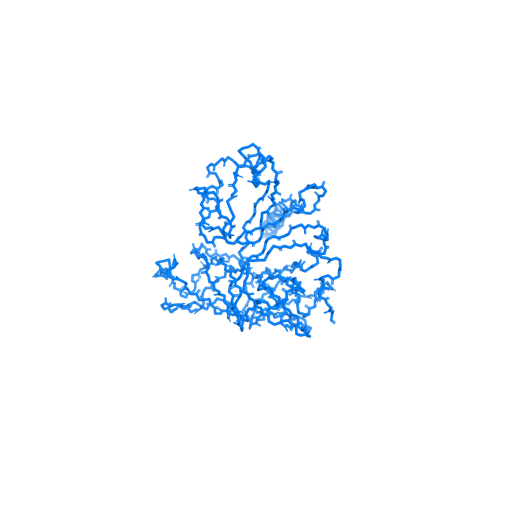 787 O O . GLN A 1 96 ? -14.132 13.777 23.088 1.00 79.81 96 GLN A O 1
ATOM 792 N N . ASN A 1 97 ? -14.584 12.869 25.096 1.00 77.12 97 ASN A N 1
ATOM 793 C CA . ASN A 1 97 ? -15.938 13.418 25.239 1.00 77.12 97 ASN A CA 1
ATOM 794 C C . ASN A 1 97 ? -16.848 13.160 24.020 1.00 77.12 97 ASN A C 1
ATOM 796 O O . ASN A 1 97 ? -17.581 14.045 23.587 1.00 77.12 97 ASN A O 1
ATOM 800 N N . GLY A 1 98 ? -16.771 11.958 23.435 1.00 78.75 98 GLY A N 1
ATOM 801 C CA . GLY A 1 98 ? -17.565 11.574 22.262 1.00 78.75 98 GLY A CA 1
ATOM 802 C C . GLY A 1 98 ? -16.999 12.061 20.927 1.00 78.75 98 GLY A C 1
ATOM 803 O O . GLY A 1 98 ? -17.538 11.717 19.880 1.00 78.75 98 GLY A O 1
ATOM 804 N N . SER A 1 99 ? -15.897 12.812 20.942 1.00 84.31 99 SER A N 1
ATOM 805 C CA . SER A 1 99 ? -15.175 13.207 19.741 1.00 84.31 99 SER A CA 1
ATOM 806 C C . SER A 1 99 ? -13.965 12.313 19.509 1.00 84.31 99 SER A C 1
ATOM 808 O O . SER A 1 99 ? -13.126 12.136 20.393 1.00 84.31 99 SER A O 1
ATOM 810 N N . LEU A 1 100 ? -13.820 11.827 18.278 1.00 89.38 100 LEU A N 1
ATOM 811 C CA . LEU A 1 100 ? -12.613 11.135 17.841 1.00 89.38 100 LEU A CA 1
ATOM 812 C C . LEU A 1 100 ? -11.553 12.158 17.443 1.00 89.38 100 LEU A C 1
ATOM 814 O O . LEU A 1 100 ? -11.821 13.080 16.675 1.00 89.38 100 LEU A O 1
ATOM 818 N N . GLU A 1 101 ? -10.352 12.010 17.984 1.00 87.69 101 GLU A N 1
ATOM 819 C CA . GLU A 1 101 ? -9.259 12.956 17.798 1.00 87.69 101 GLU A CA 1
ATOM 820 C C . GLU A 1 101 ? -7.988 12.231 17.368 1.00 87.69 101 GLU A C 1
ATOM 822 O O . GLU A 1 101 ? -7.520 11.338 18.078 1.00 87.69 101 GLU A O 1
ATOM 827 N N . ILE A 1 102 ? -7.400 12.641 16.240 1.00 85.94 102 ILE A N 1
ATOM 828 C CA . ILE A 1 102 ? -6.111 12.105 15.787 1.00 85.94 102 ILE A CA 1
ATOM 829 C C . ILE A 1 102 ? -4.999 12.573 16.725 1.00 85.94 102 ILE A C 1
ATOM 831 O O . ILE A 1 102 ? -4.793 13.774 16.904 1.00 85.94 102 ILE A O 1
ATOM 835 N N . THR A 1 103 ? -4.238 11.624 17.268 1.00 79.94 103 THR A N 1
ATOM 836 C CA . THR A 1 103 ? -3.062 11.897 18.107 1.00 79.94 103 THR A CA 1
ATOM 837 C C . THR A 1 103 ? -1.757 11.720 17.338 1.00 79.94 103 THR A C 1
ATOM 839 O O . THR A 1 103 ? -0.785 12.432 17.593 1.00 79.94 103 THR A O 1
ATOM 842 N N . SER A 1 104 ? -1.737 10.841 16.333 1.00 79.88 104 SER A N 1
ATOM 843 C CA . SER A 1 104 ? -0.648 10.750 15.357 1.00 79.88 104 SER A CA 1
ATOM 844 C C . SER A 1 104 ? -1.147 10.190 14.031 1.00 79.88 104 SER A C 1
ATOM 846 O O . SER A 1 104 ? -2.119 9.444 13.997 1.00 79.88 104 SER A O 1
ATOM 848 N N . ILE A 1 105 ? -0.482 10.539 12.933 1.00 84.19 105 ILE A N 1
ATOM 849 C CA . ILE A 1 105 ? -0.829 10.069 11.590 1.00 84.19 105 ILE A CA 1
ATOM 850 C C . ILE A 1 105 ? 0.412 10.022 10.709 1.00 84.19 105 ILE A C 1
ATOM 852 O O . ILE A 1 105 ? 1.264 10.913 10.742 1.00 84.19 105 ILE A O 1
ATOM 856 N N . LYS A 1 106 ? 0.511 8.971 9.903 1.00 84.62 106 LYS A N 1
ATOM 857 C CA . LYS A 1 106 ? 1.555 8.805 8.894 1.00 84.62 106 LYS A CA 1
ATOM 858 C C . LYS A 1 106 ? 0.945 8.303 7.598 1.00 84.62 106 LYS A C 1
ATOM 860 O O . LYS A 1 106 ? -0.045 7.579 7.615 1.00 84.62 106 LYS A O 1
ATOM 865 N N . SER A 1 107 ? 1.566 8.658 6.483 1.00 87.00 107 SER A N 1
ATOM 866 C CA . SER A 1 107 ? 1.224 8.082 5.188 1.00 87.00 107 SER A CA 1
ATOM 867 C C . SER A 1 107 ? 1.782 6.666 5.049 1.00 87.00 107 SER A C 1
ATOM 869 O O . SER A 1 107 ? 2.849 6.343 5.576 1.00 87.00 107 SER A O 1
ATOM 871 N N . ASP A 1 108 ? 1.037 5.829 4.338 1.00 87.12 108 ASP A N 1
ATOM 872 C CA . ASP A 1 108 ? 1.320 4.420 4.083 1.00 87.12 108 ASP A CA 1
ATOM 873 C C . ASP A 1 108 ? 1.208 4.173 2.574 1.00 87.12 108 ASP A C 1
ATOM 875 O O . ASP A 1 108 ? 0.178 3.758 2.046 1.00 87.12 108 ASP A O 1
ATOM 879 N N . PHE A 1 109 ? 2.264 4.533 1.845 1.00 91.12 109 PHE A N 1
ATOM 880 C CA . PHE A 1 109 ? 2.343 4.277 0.408 1.00 91.12 109 PHE A CA 1
ATOM 881 C C . PHE A 1 109 ? 2.664 2.811 0.162 1.00 91.12 109 PHE A C 1
ATOM 883 O O . PHE A 1 109 ? 3.423 2.208 0.913 1.00 91.12 109 PHE A O 1
ATOM 890 N N . ILE A 1 110 ? 2.117 2.253 -0.912 1.00 93.00 110 ILE A N 1
ATOM 891 C CA . ILE A 1 110 ? 2.325 0.846 -1.253 1.00 93.00 110 ILE A CA 1
ATOM 892 C C . ILE A 1 110 ? 3.536 0.661 -2.168 1.00 93.00 110 ILE A C 1
ATOM 894 O O . ILE A 1 110 ? 4.199 -0.371 -2.120 1.00 93.00 110 ILE A O 1
ATOM 898 N N . LEU A 1 111 ? 3.841 1.667 -2.994 1.00 94.50 111 LEU A N 1
ATOM 899 C CA . LEU A 1 111 ? 4.817 1.547 -4.070 1.00 94.50 111 LEU A CA 1
ATOM 900 C C . LEU A 1 111 ? 5.433 2.906 -4.422 1.00 94.50 111 LEU A C 1
ATOM 902 O O . LEU A 1 111 ? 4.721 3.900 -4.584 1.00 94.50 111 LEU A O 1
ATOM 906 N N . ILE A 1 112 ? 6.761 2.933 -4.556 1.00 95.69 112 ILE A N 1
ATOM 907 C CA . ILE A 1 112 ? 7.526 4.048 -5.125 1.00 95.69 112 ILE A CA 1
ATOM 908 C C . ILE A 1 112 ? 8.555 3.471 -6.088 1.00 95.69 112 ILE A C 1
ATOM 910 O O . ILE A 1 112 ? 9.508 2.818 -5.659 1.00 95.69 112 ILE A O 1
ATOM 914 N N . ALA A 1 113 ? 8.358 3.679 -7.384 1.00 95.69 113 ALA A N 1
ATOM 915 C CA . ALA A 1 113 ? 9.188 3.060 -8.413 1.00 95.69 113 ALA A CA 1
ATOM 916 C C . ALA A 1 113 ? 8.951 3.685 -9.795 1.00 95.69 113 ALA A C 1
ATOM 918 O O . ALA A 1 113 ? 7.943 4.372 -9.996 1.00 95.69 113 ALA A O 1
ATOM 919 N N . PRO A 1 114 ? 9.859 3.444 -10.759 1.00 95.31 114 PRO A N 1
ATOM 920 C CA . PRO A 1 114 ? 9.632 3.828 -12.140 1.00 95.31 114 PRO A CA 1
ATOM 921 C C . PRO A 1 114 ? 8.527 2.976 -12.775 1.00 95.31 114 PRO A C 1
ATOM 923 O O . PRO A 1 114 ? 8.454 1.761 -12.569 1.00 95.31 114 PRO A O 1
ATOM 926 N N . VAL A 1 115 ? 7.701 3.623 -13.586 1.00 96.56 115 VAL A N 1
ATOM 927 C CA . VAL A 1 115 ? 6.658 2.995 -14.396 1.00 96.56 115 VAL A CA 1
ATOM 928 C C . VAL A 1 115 ? 7.300 2.277 -15.579 1.00 96.56 115 VAL A C 1
ATOM 930 O O . VAL A 1 115 ? 8.136 2.853 -16.269 1.00 96.56 115 VAL A O 1
ATOM 933 N N . SER A 1 116 ? 6.924 1.027 -15.834 1.00 95.75 116 SER A N 1
ATOM 934 C CA . SER A 1 116 ? 7.375 0.275 -17.013 1.00 95.75 116 SER A CA 1
ATOM 935 C C . SER A 1 116 ? 6.371 0.317 -18.162 1.00 95.75 116 SER A C 1
ATOM 937 O O . SER A 1 116 ? 6.769 0.193 -19.316 1.00 95.75 116 SER A O 1
ATOM 939 N N . PHE A 1 117 ? 5.086 0.514 -17.865 1.00 96.75 117 PHE A N 1
ATOM 940 C CA . PHE A 1 117 ? 4.020 0.569 -18.863 1.00 96.75 117 PHE A CA 1
ATOM 941 C C . PHE A 1 117 ? 2.875 1.473 -18.404 1.00 96.75 117 PHE A C 1
ATOM 943 O O . PHE A 1 117 ? 2.564 1.524 -17.212 1.00 96.75 117 PHE A O 1
ATOM 950 N N . VAL A 1 118 ? 2.243 2.152 -19.362 1.00 95.81 118 VAL A N 1
ATOM 951 C CA . VAL A 1 118 ? 1.108 3.058 -19.152 1.00 95.81 118 VAL A CA 1
ATOM 952 C C . VAL A 1 118 ? 0.007 2.707 -20.149 1.00 95.81 118 VAL A C 1
ATOM 954 O O . VAL A 1 118 ? 0.270 2.579 -21.342 1.00 95.81 118 VAL A O 1
ATOM 957 N N . SER A 1 119 ? -1.224 2.599 -19.661 1.00 92.88 119 SER A N 1
ATOM 958 C CA . SER A 1 119 ? -2.453 2.540 -20.456 1.00 92.88 119 SER A CA 1
ATOM 959 C C . SER A 1 119 ? -3.508 3.470 -19.854 1.00 92.88 119 SER A C 1
ATOM 961 O O . SER A 1 119 ? -3.272 4.090 -18.818 1.00 92.88 119 SER A O 1
ATOM 963 N N . THR A 1 120 ? -4.684 3.547 -20.477 1.00 86.88 120 THR A N 1
ATOM 964 C CA . THR A 1 120 ? -5.776 4.429 -20.041 1.00 86.88 120 THR A CA 1
ATOM 965 C C . THR A 1 120 ? -6.226 4.166 -18.604 1.00 86.88 120 THR A C 1
ATOM 967 O O . THR A 1 120 ? -6.454 5.109 -17.854 1.00 86.88 120 THR A O 1
ATOM 970 N N . ASN A 1 121 ? -6.315 2.892 -18.211 1.00 92.19 121 ASN A N 1
ATOM 971 C CA . ASN A 1 121 ? -6.888 2.494 -16.923 1.00 92.19 121 ASN A CA 1
ATOM 972 C C . ASN A 1 121 ? -5.877 1.793 -16.015 1.00 92.19 121 ASN A C 1
ATOM 974 O O . ASN A 1 121 ? -6.226 1.388 -14.908 1.00 92.19 121 ASN A O 1
ATOM 978 N N . GLU A 1 122 ? -4.640 1.593 -16.473 1.00 94.88 122 GLU A N 1
ATOM 979 C CA . GLU A 1 122 ? -3.668 0.775 -15.752 1.00 94.88 122 GLU A CA 1
ATOM 980 C C . GLU A 1 122 ? -2.229 1.225 -15.975 1.00 94.88 122 GLU A C 1
ATOM 982 O O . GLU A 1 122 ? -1.844 1.621 -17.078 1.00 94.88 122 GLU A O 1
ATOM 987 N N . LEU A 1 123 ? -1.415 1.055 -14.937 1.00 96.50 123 LEU A N 1
ATOM 988 C CA . LEU A 1 123 ? 0.038 1.161 -14.985 1.00 96.50 123 LEU A CA 1
ATOM 989 C C . LEU A 1 123 ? 0.674 -0.179 -14.625 1.00 96.50 123 LEU A C 1
ATOM 991 O O . LEU A 1 123 ? 0.123 -0.948 -13.834 1.00 96.50 123 LEU A O 1
ATOM 995 N N . ILE A 1 124 ? 1.878 -0.425 -15.138 1.00 95.94 124 ILE A N 1
ATOM 996 C CA . ILE A 1 124 ? 2.752 -1.471 -14.599 1.00 95.94 124 ILE A CA 1
ATOM 997 C C . ILE A 1 124 ? 3.929 -0.802 -13.906 1.00 95.94 124 ILE A C 1
ATOM 999 O O . ILE A 1 124 ? 4.642 0.010 -14.498 1.00 95.94 124 ILE A O 1
ATOM 1003 N N . VAL A 1 125 ? 4.126 -1.148 -12.636 1.00 95.19 125 VAL A N 1
ATOM 1004 C CA . VAL A 1 125 ? 5.198 -0.618 -11.791 1.00 95.19 125 VAL A CA 1
ATOM 1005 C C . VAL A 1 125 ? 5.772 -1.784 -10.989 1.00 95.19 125 VAL A C 1
ATOM 1007 O O . VAL A 1 125 ? 5.039 -2.445 -10.262 1.00 95.19 125 VAL A O 1
ATOM 1010 N N . LEU A 1 126 ? 7.068 -2.086 -11.149 1.00 92.56 126 LEU A N 1
ATOM 1011 C CA . LEU A 1 126 ? 7.705 -3.295 -10.583 1.00 92.56 126 LEU A CA 1
ATOM 1012 C C . LEU A 1 126 ? 6.917 -4.589 -10.860 1.00 92.56 126 LEU A C 1
ATOM 1014 O O . LEU A 1 126 ? 6.635 -5.366 -9.948 1.00 92.56 126 LEU A O 1
ATOM 1018 N N . ASN A 1 127 ? 6.477 -4.790 -12.104 1.00 91.94 127 ASN A N 1
ATOM 1019 C CA . ASN A 1 127 ? 5.637 -5.927 -12.507 1.00 91.94 127 ASN A CA 1
ATOM 1020 C C . ASN A 1 127 ? 4.316 -6.076 -11.719 1.00 91.94 127 ASN A C 1
ATOM 1022 O O . ASN A 1 127 ? 3.653 -7.108 -11.832 1.00 91.94 127 ASN A O 1
ATOM 1026 N N . GLN A 1 128 ? 3.914 -5.059 -10.950 1.00 92.50 128 GLN A N 1
ATOM 1027 C CA . GLN A 1 128 ? 2.604 -4.982 -10.316 1.00 92.50 128 GLN A CA 1
ATOM 1028 C C . GLN A 1 128 ? 1.656 -4.231 -11.239 1.00 92.50 128 GLN A C 1
ATOM 1030 O O . GLN A 1 128 ? 2.007 -3.181 -11.784 1.00 92.50 128 GLN A O 1
ATOM 1035 N N . ARG A 1 129 ? 0.448 -4.771 -11.398 1.00 95.25 129 ARG A N 1
ATOM 1036 C CA . ARG A 1 129 ? -0.628 -4.126 -12.148 1.00 95.25 129 ARG A CA 1
ATOM 1037 C C . ARG A 1 129 ? -1.329 -3.142 -11.221 1.00 95.25 129 ARG A C 1
ATOM 1039 O O . ARG A 1 129 ? -1.884 -3.554 -10.206 1.00 95.25 129 ARG A O 1
ATOM 1046 N N . VAL A 1 130 ? -1.281 -1.862 -11.558 1.00 95.56 130 VAL A N 1
ATOM 1047 C CA . VAL A 1 130 ? -1.895 -0.779 -10.789 1.00 95.56 130 VAL A CA 1
ATOM 1048 C C . VAL A 1 130 ? -3.112 -0.294 -11.561 1.00 95.56 130 VAL A C 1
ATOM 1050 O O . VAL A 1 130 ? -2.964 0.270 -12.641 1.00 95.56 130 VAL A O 1
ATOM 1053 N N . VAL A 1 131 ? -4.302 -0.531 -11.020 1.00 95.06 131 VAL A N 1
ATOM 1054 C CA . VAL A 1 131 ? -5.577 -0.106 -11.598 1.00 95.06 131 VAL A CA 1
ATOM 1055 C C . VAL A 1 131 ? -5.843 1.340 -11.201 1.00 95.06 131 VAL A C 1
ATOM 1057 O O . VAL A 1 131 ? -5.779 1.707 -10.024 1.00 95.06 131 VAL A O 1
ATOM 1060 N N . ILE A 1 132 ? -6.137 2.156 -12.204 1.00 93.50 132 ILE A N 1
ATOM 1061 C CA . ILE A 1 132 ? -6.408 3.582 -12.084 1.00 93.50 132 ILE A CA 1
ATOM 1062 C C . ILE A 1 132 ? -7.911 3.765 -11.931 1.00 93.50 132 ILE A C 1
ATOM 1064 O O . ILE A 1 132 ? -8.690 3.385 -12.801 1.00 93.50 132 ILE A O 1
ATOM 1068 N N . THR A 1 133 ? -8.316 4.340 -10.804 1.00 87.00 133 THR A N 1
ATOM 1069 C CA . THR A 1 133 ? -9.716 4.685 -10.553 1.00 87.00 133 THR A CA 1
ATOM 1070 C C . THR A 1 133 ? -10.054 6.030 -11.195 1.00 87.00 133 THR A C 1
ATOM 1072 O O . THR A 1 133 ? -9.169 6.851 -11.450 1.00 87.00 133 THR A O 1
ATOM 1075 N N . GLU A 1 134 ? -11.339 6.292 -11.442 1.00 84.12 134 GLU A N 1
ATOM 1076 C CA . GLU A 1 134 ? -11.801 7.539 -12.077 1.00 84.12 134 GLU A CA 1
ATOM 1077 C C . GLU A 1 134 ? -11.254 8.792 -11.378 1.00 84.12 134 GLU A C 1
ATOM 1079 O O . GLU A 1 134 ? -10.842 9.752 -12.035 1.00 84.12 134 GLU A O 1
ATOM 1084 N N . ASN A 1 135 ? -11.148 8.728 -10.047 1.00 81.44 135 ASN A N 1
ATOM 1085 C CA . ASN A 1 135 ? -10.677 9.805 -9.180 1.00 81.44 135 ASN A CA 1
ATOM 1086 C C . ASN A 1 135 ? -9.224 10.239 -9.428 1.00 81.44 135 ASN A C 1
ATOM 1088 O O . ASN A 1 135 ? -8.864 11.334 -9.007 1.00 81.44 135 ASN A O 1
ATOM 1092 N N . ILE A 1 136 ? -8.404 9.401 -10.071 1.00 86.56 136 ILE A N 1
ATOM 1093 C CA . ILE A 1 136 ? -6.974 9.659 -10.330 1.00 86.56 136 ILE A CA 1
ATOM 1094 C C . ILE A 1 136 ? -6.607 9.568 -11.823 1.00 86.56 136 ILE A C 1
ATOM 1096 O O . ILE A 1 136 ? -5.434 9.538 -12.201 1.00 86.56 136 ILE A O 1
ATOM 1100 N N . SER A 1 137 ? -7.613 9.485 -12.696 1.00 83.56 137 SER A N 1
ATOM 1101 C CA . SER A 1 137 ? -7.435 9.342 -14.148 1.00 83.56 137 SER A CA 1
ATOM 1102 C C . SER A 1 137 ? -6.723 10.546 -14.783 1.00 83.56 137 SER A C 1
ATOM 1104 O O . SER A 1 137 ? -5.913 10.391 -15.700 1.00 83.56 137 SER A O 1
ATOM 1106 N N . LYS A 1 138 ? -6.965 11.759 -14.269 1.00 82.50 138 LYS A N 1
ATOM 1107 C CA . LYS A 1 138 ? -6.367 13.001 -14.788 1.00 82.50 138 LYS A CA 1
ATOM 1108 C C . LYS A 1 138 ? -4.858 13.041 -14.562 1.00 82.50 138 LYS A C 1
ATOM 1110 O O . LYS A 1 138 ? -4.116 13.529 -15.413 1.00 82.50 138 LYS A O 1
ATOM 1115 N N . GLU A 1 139 ? -4.399 12.515 -13.437 1.00 79.81 139 GLU A N 1
ATOM 1116 C CA . GLU A 1 139 ? -3.003 12.450 -13.019 1.00 79.81 139 GLU A CA 1
ATOM 1117 C C . GLU A 1 139 ? -2.201 11.511 -13.926 1.00 79.81 139 GLU A C 1
ATOM 1119 O O . GLU A 1 139 ? -1.044 11.797 -14.242 1.00 79.81 139 GLU A O 1
ATOM 1124 N N . VAL A 1 140 ? -2.836 10.437 -14.407 1.00 84.25 140 VAL A N 1
ATOM 1125 C CA . VAL A 1 140 ? -2.205 9.417 -15.256 1.00 84.25 140 VAL A CA 1
ATOM 1126 C C . VAL A 1 140 ? -1.882 9.921 -16.655 1.00 84.25 140 VAL A C 1
ATOM 1128 O O . VAL A 1 140 ? -0.866 9.520 -17.218 1.00 84.25 140 VAL A O 1
ATOM 1131 N N . SER A 1 141 ? -2.654 10.876 -17.181 1.00 84.56 141 SER A N 1
ATOM 1132 C CA . SER A 1 141 ? -2.418 11.470 -18.509 1.00 84.56 141 SER A CA 1
ATOM 1133 C C . SER A 1 141 ? -1.011 12.063 -18.706 1.00 84.56 141 SER A C 1
ATOM 1135 O O . SER A 1 141 ? -0.556 12.215 -19.837 1.00 84.56 141 SER A O 1
ATOM 1137 N N . LYS A 1 142 ? -0.305 12.386 -17.614 1.00 88.75 142 LYS A N 1
ATOM 1138 C CA . LYS A 1 142 ? 1.036 12.996 -17.619 1.00 88.75 142 LYS A CA 1
ATOM 1139 C C . LYS A 1 142 ? 2.167 11.983 -17.411 1.00 88.75 142 LYS A C 1
ATOM 1141 O O . LYS A 1 142 ? 3.334 12.363 -17.307 1.00 88.75 142 LYS A O 1
ATOM 1146 N N . ILE A 1 143 ? 1.837 10.703 -17.268 1.00 94.19 143 ILE A N 1
ATOM 1147 C CA . ILE A 1 143 ? 2.781 9.653 -16.894 1.00 94.19 143 ILE A CA 1
ATOM 1148 C C . ILE A 1 143 ? 3.225 8.911 -18.139 1.00 94.19 143 ILE A C 1
ATOM 1150 O O . ILE A 1 143 ? 2.412 8.510 -18.963 1.00 94.19 143 ILE A O 1
ATOM 1154 N N . LEU A 1 144 ? 4.531 8.694 -18.241 1.00 95.50 144 LEU A N 1
ATOM 1155 C CA . LEU A 1 144 ? 5.159 7.938 -19.312 1.00 95.50 144 LEU A CA 1
ATOM 1156 C C . LEU A 1 144 ? 6.020 6.823 -18.706 1.00 95.50 144 LEU A C 1
ATOM 1158 O O . LEU A 1 144 ? 6.470 6.955 -17.561 1.00 95.50 144 LEU A O 1
ATOM 1162 N N . PRO A 1 145 ? 6.295 5.735 -19.446 1.00 96.69 145 PRO A N 1
ATOM 1163 C CA . PRO A 1 145 ? 7.299 4.762 -19.033 1.00 96.69 145 PRO A CA 1
ATOM 1164 C C . PRO A 1 145 ? 8.631 5.445 -18.680 1.00 96.69 145 PRO A C 1
ATOM 1166 O O . PRO A 1 145 ? 9.097 6.339 -19.381 1.00 96.69 145 PRO A O 1
ATOM 1169 N N . GLY A 1 146 ? 9.230 5.042 -17.563 1.00 94.56 146 GLY A N 1
ATOM 1170 C CA . GLY A 1 146 ? 10.430 5.642 -16.979 1.00 94.56 146 GLY A CA 1
ATOM 1171 C C . GLY A 1 146 ? 10.154 6.713 -15.920 1.00 94.56 146 GLY A C 1
ATOM 1172 O O . GLY A 1 146 ? 11.015 6.941 -15.067 1.00 94.56 146 GLY A O 1
ATOM 1173 N N . HIS A 1 147 ? 8.965 7.326 -15.902 1.00 96.12 147 HIS A N 1
ATOM 1174 C CA . HIS A 1 147 ? 8.584 8.249 -14.833 1.00 96.12 147 HIS A CA 1
ATOM 1175 C C . HIS A 1 147 ? 8.501 7.537 -13.489 1.00 96.12 147 HIS A C 1
ATOM 1177 O O . HIS A 1 147 ? 8.013 6.412 -13.395 1.00 96.12 147 HIS A O 1
ATOM 1183 N N . TRP A 1 148 ? 8.944 8.216 -12.435 1.00 96.06 148 TRP A N 1
ATOM 1184 C CA . TRP A 1 148 ? 8.807 7.720 -11.075 1.00 96.06 148 TRP A CA 1
ATOM 1185 C C . TRP A 1 148 ? 7.473 8.136 -10.495 1.00 96.06 148 TRP A C 1
ATOM 1187 O O . TRP A 1 148 ? 7.099 9.306 -10.538 1.00 96.06 148 TRP A O 1
ATOM 1197 N N . VAL A 1 149 ? 6.774 7.168 -9.922 1.00 96.19 149 VAL A N 1
ATOM 1198 C CA . VAL A 1 149 ? 5.480 7.402 -9.295 1.00 96.19 149 VAL A CA 1
ATOM 1199 C C . VAL A 1 149 ? 5.497 6.953 -7.850 1.00 96.19 149 VAL A C 1
ATOM 1201 O O . VAL A 1 149 ? 6.242 6.052 -7.457 1.00 96.19 149 VAL A O 1
ATOM 1204 N N . LYS A 1 150 ? 4.644 7.598 -7.069 1.00 94.94 150 LYS A N 1
ATOM 1205 C CA . LYS A 1 150 ? 4.337 7.285 -5.685 1.00 94.94 150 LYS A CA 1
ATOM 1206 C C . LYS A 1 150 ? 2.857 6.944 -5.597 1.00 94.94 150 LYS A C 1
ATOM 1208 O O . LYS A 1 150 ? 2.023 7.750 -6.001 1.00 94.94 150 LYS A O 1
ATOM 1213 N N . ILE A 1 151 ? 2.543 5.751 -5.099 1.00 95.50 151 ILE A N 1
ATOM 1214 C CA . ILE A 1 151 ? 1.188 5.193 -5.146 1.00 95.50 151 ILE A CA 1
ATOM 1215 C C . ILE A 1 151 ? 0.705 4.869 -3.732 1.00 95.50 151 ILE A C 1
ATOM 1217 O O . ILE A 1 151 ? 1.382 4.167 -2.973 1.00 95.50 151 ILE A O 1
ATOM 1221 N N . SER A 1 152 ? -0.486 5.362 -3.395 1.00 94.31 152 SER A N 1
ATOM 1222 C CA . SER A 1 152 ? -1.320 4.826 -2.314 1.00 94.31 152 SER A CA 1
ATOM 1223 C C . SER A 1 152 ? -2.430 3.983 -2.922 1.00 94.31 152 SER A C 1
ATOM 1225 O O . SER A 1 152 ? -2.946 4.291 -3.997 1.00 94.31 152 SER A O 1
ATOM 1227 N N . GLY A 1 153 ? -2.787 2.908 -2.238 1.00 92.88 153 GLY A N 1
ATOM 1228 C CA . GLY A 1 153 ? -3.790 1.979 -2.719 1.00 92.88 153 GLY A CA 1
ATOM 1229 C C . GLY A 1 153 ? -3.833 0.723 -1.874 1.00 92.88 153 GLY A C 1
ATOM 1230 O O . GLY A 1 153 ? -3.044 0.548 -0.944 1.00 92.88 153 GLY A O 1
ATOM 1231 N N . LEU A 1 154 ? -4.762 -0.154 -2.217 1.00 90.56 154 LEU A N 1
ATOM 1232 C CA . LEU A 1 154 ? -4.934 -1.447 -1.571 1.00 90.56 154 LEU A CA 1
ATOM 1233 C C . LEU A 1 154 ? -4.642 -2.546 -2.583 1.00 90.56 154 LEU A C 1
ATOM 1235 O O . LEU A 1 154 ? -4.930 -2.393 -3.772 1.00 90.56 154 LEU A O 1
ATOM 1239 N N . TYR A 1 155 ? -4.066 -3.651 -2.114 1.00 89.38 155 TYR A N 1
ATOM 1240 C CA . TYR A 1 155 ? -4.004 -4.845 -2.946 1.00 89.38 155 TYR A CA 1
ATOM 1241 C C . TYR A 1 155 ? -5.421 -5.379 -3.173 1.00 89.38 155 TYR A C 1
ATOM 1243 O O . TYR A 1 155 ? -6.255 -5.359 -2.281 1.00 89.38 155 TYR A O 1
ATOM 1251 N N . GLU A 1 156 ? -5.686 -5.863 -4.369 1.00 85.56 156 GLU A N 1
ATOM 1252 C CA . GLU A 1 156 ? -6.885 -6.598 -4.744 1.00 85.56 156 GLU A CA 1
ATOM 1253 C C . GLU A 1 156 ? -6.518 -8.073 -4.995 1.00 85.56 156 GLU A C 1
ATOM 1255 O O . GLU A 1 156 ? -5.364 -8.485 -4.799 1.00 85.56 156 GLU A O 1
ATOM 1260 N N . LYS A 1 157 ? -7.486 -8.883 -5.454 1.00 72.44 157 LYS A N 1
ATOM 1261 C CA . LYS A 1 157 ? -7.249 -10.266 -5.897 1.00 72.44 157 LYS A CA 1
ATOM 1262 C C . LYS A 1 157 ? -6.091 -10.317 -6.896 1.00 72.44 157 LYS A C 1
ATOM 1264 O O . LYS A 1 157 ? -5.856 -9.378 -7.656 1.00 72.44 157 LYS A O 1
ATOM 1269 N N . GLU A 1 158 ? -5.331 -11.413 -6.851 1.00 72.88 158 GLU A N 1
ATOM 1270 C CA . GLU A 1 158 ? -4.211 -11.689 -7.769 1.00 72.88 158 GLU A CA 1
ATOM 1271 C C . GLU A 1 158 ? -3.020 -10.714 -7.655 1.00 72.88 158 GLU A C 1
ATOM 1273 O O . GLU A 1 158 ? -2.126 -10.716 -8.504 1.00 72.88 158 GLU A O 1
ATOM 1278 N N . GLY A 1 159 ? -2.974 -9.894 -6.598 1.00 78.94 159 GLY A N 1
ATOM 1279 C CA . GLY A 1 159 ? -1.877 -8.955 -6.356 1.00 78.94 159 GLY A CA 1
ATOM 1280 C C . GLY A 1 159 ? -1.949 -7.680 -7.200 1.00 78.94 159 GLY A C 1
ATOM 1281 O O . GLY A 1 159 ? -0.949 -6.970 -7.310 1.00 78.94 159 GLY A O 1
ATOM 1282 N N . ARG A 1 160 ? -3.110 -7.369 -7.795 1.00 90.12 160 ARG A N 1
ATOM 1283 C CA . ARG A 1 160 ? -3.359 -6.052 -8.406 1.00 90.12 160 ARG A CA 1
ATOM 1284 C C . ARG A 1 160 ? -3.396 -4.978 -7.320 1.00 90.12 160 ARG A C 1
ATOM 1286 O O . ARG A 1 160 ? -3.719 -5.276 -6.179 1.00 90.12 160 ARG A O 1
ATOM 1293 N N . ILE A 1 161 ? -3.081 -3.734 -7.655 1.00 93.44 161 ILE A N 1
ATOM 1294 C CA . ILE A 1 161 ? -3.167 -2.594 -6.736 1.00 93.44 161 ILE A CA 1
ATOM 1295 C C . ILE A 1 161 ? -4.278 -1.679 -7.235 1.00 93.44 161 ILE A C 1
ATOM 1297 O O . ILE A 1 161 ? -4.151 -1.122 -8.322 1.00 93.44 161 ILE A O 1
ATOM 1301 N N . ILE A 1 162 ? -5.336 -1.480 -6.451 1.00 93.94 162 ILE A N 1
ATOM 1302 C CA . ILE A 1 162 ? -6.324 -0.431 -6.728 1.00 93.94 162 ILE A CA 1
ATOM 1303 C C . ILE A 1 162 ? -5.783 0.871 -6.152 1.00 93.94 162 ILE A C 1
ATOM 1305 O O . ILE A 1 162 ? -5.703 1.030 -4.930 1.00 93.94 162 ILE A O 1
ATOM 1309 N N . ALA A 1 163 ? -5.369 1.788 -7.025 1.00 94.69 163 ALA A N 1
ATOM 1310 C CA . ALA A 1 163 ? -4.789 3.049 -6.597 1.00 94.69 163 ALA A CA 1
ATOM 1311 C C . ALA A 1 163 ? -5.878 4.022 -6.119 1.00 94.69 163 ALA A C 1
ATOM 1313 O O . ALA A 1 163 ? -6.820 4.357 -6.843 1.00 94.69 163 ALA A O 1
ATOM 1314 N N . SER A 1 164 ? -5.719 4.484 -4.880 1.00 92.31 164 SER A N 1
ATOM 1315 C CA . SER A 1 164 ? -6.520 5.541 -4.258 1.00 92.31 164 SER A CA 1
ATOM 1316 C C . SER A 1 164 ? -5.881 6.915 -4.444 1.00 92.31 164 SER A C 1
ATOM 1318 O O . SER A 1 164 ? -6.583 7.922 -4.478 1.00 92.31 164 SER A O 1
ATOM 1320 N N . TYR A 1 165 ? -4.558 6.962 -4.606 1.00 93.62 165 TYR A N 1
ATOM 1321 C CA . TYR A 1 165 ? -3.822 8.166 -4.959 1.00 93.62 165 TYR A CA 1
ATOM 1322 C C . TYR A 1 165 ? -2.569 7.822 -5.757 1.00 93.62 165 TYR A C 1
ATOM 1324 O O . TYR A 1 165 ? -1.901 6.816 -5.501 1.00 93.62 165 TYR A O 1
ATOM 1332 N N . LEU A 1 166 ? -2.215 8.705 -6.686 1.00 94.31 166 LEU A N 1
ATOM 1333 C CA . LEU A 1 166 ? -1.009 8.592 -7.478 1.00 94.31 166 LEU A CA 1
ATOM 1334 C C . LEU A 1 166 ? -0.352 9.964 -7.655 1.00 94.31 166 LEU A C 1
ATOM 1336 O O . LEU A 1 166 ? -1.017 10.958 -7.931 1.00 94.31 166 LEU A O 1
ATOM 1340 N N . GLU A 1 167 ? 0.975 10.007 -7.548 1.00 92.69 167 GLU A N 1
ATOM 1341 C CA . GLU A 1 167 ? 1.767 11.217 -7.769 1.00 92.69 167 GLU A CA 1
ATOM 1342 C C . GLU A 1 167 ? 3.017 10.930 -8.587 1.00 92.69 167 GLU A C 1
ATOM 1344 O O . GLU A 1 167 ? 3.775 10.007 -8.290 1.00 92.69 167 GLU A O 1
ATOM 1349 N N . LEU A 1 168 ? 3.242 11.766 -9.598 1.00 94.31 168 LEU A N 1
ATOM 1350 C CA . LEU A 1 168 ? 4.508 11.844 -10.309 1.00 94.31 168 LEU A CA 1
ATOM 1351 C C . LEU A 1 168 ? 5.552 12.497 -9.395 1.00 94.31 168 LEU A C 1
ATOM 1353 O O . LEU A 1 168 ? 5.334 13.597 -8.889 1.00 94.31 168 LEU A O 1
ATOM 1357 N N . ILE A 1 169 ? 6.691 11.836 -9.206 1.00 93.44 169 ILE A N 1
ATOM 1358 C CA . ILE A 1 169 ? 7.796 12.330 -8.381 1.00 93.44 169 ILE A CA 1
ATOM 1359 C C . ILE A 1 169 ? 9.098 12.394 -9.194 1.00 93.44 169 ILE A C 1
ATOM 1361 O O . ILE A 1 169 ? 9.232 11.701 -10.207 1.00 93.44 169 ILE A O 1
ATOM 1365 N N . PRO A 1 170 ? 10.096 13.188 -8.763 1.00 94.19 170 PRO A N 1
ATOM 1366 C CA . PRO A 1 170 ? 11.426 13.143 -9.360 1.00 94.19 170 PRO A CA 1
ATOM 1367 C C . PRO A 1 170 ? 12.043 11.747 -9.249 1.00 94.19 170 PRO A C 1
ATOM 1369 O O . PRO A 1 170 ? 11.778 11.025 -8.285 1.00 94.19 170 PRO A O 1
ATOM 1372 N N . SER A 1 171 ? 12.918 11.399 -10.195 1.00 92.62 171 SER A N 1
ATOM 1373 C CA . SER A 1 171 ? 13.666 10.140 -10.148 1.00 92.62 171 SER A CA 1
ATOM 1374 C C . SER A 1 171 ? 14.424 9.988 -8.832 1.00 92.62 171 SER A C 1
ATOM 1376 O O . SER A 1 171 ? 15.044 10.937 -8.353 1.00 92.62 171 SER A O 1
ATOM 1378 N N . GLN A 1 172 ? 14.388 8.783 -8.264 1.00 90.12 172 GLN A N 1
ATOM 1379 C CA . GLN A 1 172 ? 15.011 8.470 -6.981 1.00 90.12 172 GLN A CA 1
ATOM 1380 C C . GLN A 1 172 ? 16.138 7.439 -7.154 1.00 90.12 172 GLN A C 1
ATOM 1382 O O . GLN A 1 172 ? 16.088 6.612 -8.065 1.00 90.12 172 GLN A O 1
ATOM 1387 N N . PRO A 1 173 ? 17.156 7.443 -6.277 1.00 88.88 173 PRO A N 1
ATOM 1388 C CA . PRO A 1 173 ? 18.200 6.416 -6.287 1.00 88.88 173 PRO A CA 1
ATOM 1389 C C . PRO A 1 173 ? 17.714 5.064 -5.733 1.00 88.88 173 PRO A C 1
ATOM 1391 O O . PRO A 1 173 ? 18.356 4.035 -5.944 1.00 88.88 173 PRO A O 1
ATOM 1394 N N . PHE A 1 174 ? 16.579 5.054 -5.033 1.00 92.50 174 PHE A N 1
ATOM 1395 C CA . PHE A 1 174 ? 15.963 3.866 -4.457 1.00 92.50 174 PHE A CA 1
ATOM 1396 C C . PHE A 1 174 ? 14.458 3.845 -4.714 1.00 92.50 174 PHE A C 1
ATOM 1398 O O . PHE A 1 174 ? 13.823 4.889 -4.840 1.00 92.50 174 PHE A O 1
ATOM 1405 N N . GLY A 1 175 ? 13.897 2.642 -4.753 1.00 93.25 175 GLY A N 1
ATOM 1406 C CA . GLY A 1 175 ? 12.463 2.403 -4.753 1.00 93.25 175 GLY A CA 1
ATOM 1407 C C . GLY A 1 175 ? 11.998 1.694 -3.488 1.00 93.25 175 GLY A C 1
ATOM 1408 O O . GLY A 1 175 ? 12.791 1.284 -2.637 1.00 93.25 175 GLY A O 1
ATOM 1409 N N . TYR A 1 176 ? 10.685 1.582 -3.375 1.00 93.44 176 TYR A N 1
ATOM 1410 C CA . TYR A 1 176 ? 9.967 1.080 -2.214 1.00 93.44 176 TYR A CA 1
ATOM 1411 C C . TYR A 1 176 ? 8.816 0.199 -2.691 1.00 93.44 176 TYR A C 1
ATOM 1413 O O . TYR A 1 176 ? 8.099 0.592 -3.610 1.00 93.44 176 TYR A O 1
ATOM 1421 N N . ILE A 1 177 ? 8.595 -0.944 -2.048 1.00 93.81 177 ILE A N 1
ATOM 1422 C CA . ILE A 1 177 ? 7.354 -1.711 -2.182 1.00 93.81 177 ILE A CA 1
ATOM 1423 C C . ILE A 1 177 ? 6.948 -2.288 -0.826 1.00 93.81 177 ILE A C 1
ATOM 1425 O O . ILE A 1 177 ? 7.747 -2.919 -0.137 1.00 93.81 177 ILE A O 1
ATOM 1429 N N . LYS A 1 178 ? 5.684 -2.099 -0.456 1.00 91.94 178 LYS A N 1
ATOM 1430 C CA . LYS A 1 178 ? 5.025 -2.806 0.639 1.00 91.94 178 LYS A CA 1
ATOM 1431 C C . LYS A 1 178 ? 4.170 -3.909 0.039 1.00 91.94 178 LYS A C 1
ATOM 1433 O O . LYS A 1 178 ? 3.402 -3.640 -0.880 1.00 91.94 178 LYS A O 1
ATOM 1438 N N . GLY A 1 179 ? 4.264 -5.131 0.547 1.00 90.00 179 GLY A N 1
ATOM 1439 C CA . GLY A 1 179 ? 3.435 -6.229 0.059 1.00 90.00 179 GLY A CA 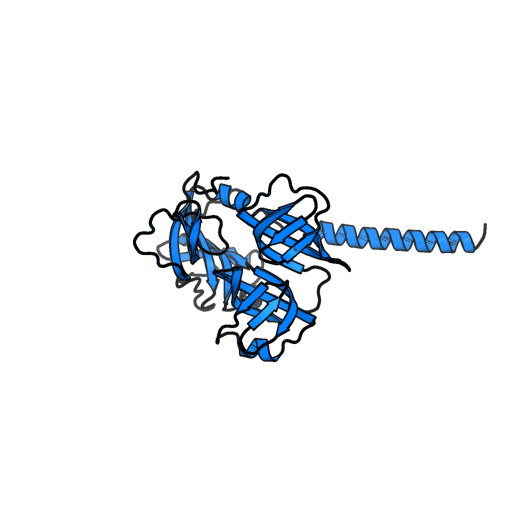1
ATOM 1440 C C . GLY A 1 179 ? 3.702 -7.558 0.748 1.00 90.00 179 GLY A C 1
ATOM 1441 O O . GLY A 1 179 ? 4.594 -7.671 1.589 1.00 90.00 179 GLY A O 1
ATOM 1442 N N . LYS A 1 180 ? 2.896 -8.557 0.382 1.00 88.12 180 LYS A N 1
ATOM 1443 C CA . LYS A 1 180 ? 3.018 -9.928 0.879 1.00 88.12 180 LYS A CA 1
ATOM 1444 C C . LYS A 1 180 ? 4.210 -10.623 0.226 1.00 88.12 180 LYS A C 1
ATOM 1446 O O . LYS A 1 180 ? 4.359 -10.584 -1.000 1.00 88.12 180 LYS A O 1
ATOM 1451 N N . VAL A 1 181 ? 5.031 -11.282 1.034 1.00 89.19 181 VAL A N 1
ATOM 1452 C CA . VAL A 1 181 ? 6.089 -12.162 0.551 1.00 89.19 181 VAL A CA 1
ATOM 1453 C C . VAL A 1 181 ? 5.444 -13.391 -0.067 1.00 89.19 181 VAL A C 1
ATOM 1455 O O . VAL A 1 181 ? 4.759 -14.156 0.603 1.00 89.19 181 VAL A O 1
ATOM 1458 N N . SER A 1 182 ? 5.645 -13.547 -1.369 1.00 88.25 182 SER A N 1
ATOM 1459 C CA . SER A 1 182 ? 5.152 -14.692 -2.143 1.00 88.25 182 SER A CA 1
ATOM 1460 C C . SER A 1 182 ? 6.130 -15.863 -2.128 1.00 88.25 182 SER A C 1
ATOM 1462 O O . SER A 1 182 ? 5.715 -17.012 -2.219 1.00 88.25 182 SER A O 1
ATOM 1464 N N . GLN A 1 183 ? 7.430 -15.572 -2.033 1.00 88.88 183 GLN A N 1
ATOM 1465 C CA . GLN A 1 183 ? 8.479 -16.581 -2.060 1.00 88.88 183 GLN A CA 1
ATOM 1466 C C . GLN A 1 183 ? 9.767 -16.048 -1.426 1.00 88.88 183 GLN A C 1
ATOM 1468 O O . GLN A 1 183 ? 10.124 -14.882 -1.626 1.00 88.88 183 GLN A O 1
ATOM 1473 N N . ILE A 1 184 ? 10.484 -16.921 -0.715 1.00 88.00 184 ILE A N 1
ATOM 1474 C CA . ILE A 1 184 ? 11.846 -16.679 -0.233 1.00 88.00 184 ILE A CA 1
ATOM 1475 C C . ILE A 1 184 ? 12.716 -17.850 -0.673 1.00 88.00 184 ILE A C 1
ATOM 1477 O O . ILE A 1 184 ? 12.461 -18.997 -0.318 1.00 88.00 184 ILE A O 1
ATOM 1481 N N . GLU A 1 185 ? 13.755 -17.546 -1.438 1.00 86.62 185 GLU A N 1
ATOM 1482 C CA . GLU A 1 185 ? 14.781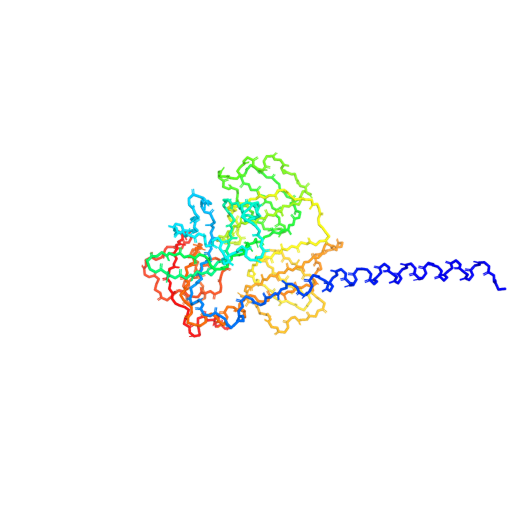 -18.494 -1.863 1.00 86.62 185 GLU A CA 1
ATOM 1483 C C . GLU A 1 185 ? 16.158 -17.961 -1.452 1.00 86.62 185 GLU A C 1
ATOM 1485 O O . GLU A 1 185 ? 16.317 -16.805 -1.046 1.00 86.62 185 GLU A O 1
ATOM 1490 N N . LYS A 1 186 ? 17.197 -18.791 -1.575 1.00 84.56 186 LYS A N 1
ATOM 1491 C CA . LYS A 1 186 ? 18.567 -18.395 -1.239 1.00 84.56 186 LYS A CA 1
ATOM 1492 C C . LYS A 1 186 ? 18.997 -17.177 -2.071 1.00 84.56 186 LYS A C 1
ATOM 1494 O O . LYS A 1 186 ? 19.343 -17.296 -3.241 1.00 84.56 186 LYS A O 1
ATOM 1499 N N . GLY A 1 187 ? 19.005 -16.003 -1.440 1.00 86.69 187 GLY A N 1
ATOM 1500 C CA . GLY A 1 187 ? 19.406 -14.744 -2.070 1.00 86.69 187 GLY A CA 1
ATOM 1501 C C . GLY A 1 187 ? 18.308 -14.026 -2.861 1.00 86.69 187 GLY A C 1
ATOM 1502 O O . GLY A 1 187 ? 18.610 -13.004 -3.483 1.00 86.69 187 GLY A O 1
ATOM 1503 N N . ILE A 1 188 ? 17.051 -14.493 -2.825 1.00 90.50 188 ILE A N 1
ATOM 1504 C CA . ILE A 1 188 ? 15.920 -13.853 -3.515 1.00 90.50 188 ILE A CA 1
ATOM 1505 C C . ILE A 1 188 ? 14.700 -13.749 -2.591 1.00 90.50 188 ILE A C 1
ATOM 1507 O O . ILE A 1 188 ? 14.321 -14.712 -1.933 1.00 90.50 188 ILE A O 1
ATOM 1511 N N . ILE A 1 189 ? 14.056 -12.581 -2.591 1.00 91.38 189 ILE A N 1
ATOM 1512 C CA . ILE A 1 189 ? 12.718 -12.369 -2.022 1.00 91.38 189 ILE A CA 1
ATOM 1513 C C . ILE A 1 189 ? 11.765 -11.909 -3.126 1.00 91.38 189 ILE A C 1
ATOM 1515 O O . ILE A 1 189 ? 12.133 -11.066 -3.949 1.00 91.38 189 ILE A O 1
ATOM 1519 N N . SER A 1 190 ? 10.549 -12.451 -3.145 1.00 91.81 190 SER A N 1
ATOM 1520 C CA . SER A 1 190 ? 9.533 -12.126 -4.149 1.00 91.81 190 SER A CA 1
ATOM 1521 C C . SER A 1 190 ? 8.316 -11.455 -3.514 1.00 91.81 190 SER A C 1
ATOM 1523 O O . SER A 1 190 ? 7.691 -12.028 -2.621 1.00 91.81 190 SER A O 1
ATOM 1525 N N . ILE A 1 191 ? 7.931 -10.276 -4.011 1.00 90.38 191 ILE A N 1
ATOM 1526 C CA . ILE A 1 191 ? 6.697 -9.565 -3.631 1.00 90.38 191 ILE A CA 1
ATOM 1527 C C . ILE A 1 191 ? 5.761 -9.544 -4.841 1.00 90.38 191 ILE A C 1
ATOM 1529 O O . ILE A 1 191 ? 6.047 -8.898 -5.857 1.00 90.38 191 ILE A O 1
ATOM 1533 N N . GLY A 1 192 ? 4.660 -10.294 -4.764 1.00 85.88 192 GLY A N 1
ATOM 1534 C CA . GLY A 1 192 ? 3.836 -10.587 -5.939 1.00 85.88 192 GLY A CA 1
ATOM 1535 C C . GLY A 1 192 ? 4.687 -11.192 -7.063 1.00 85.88 192 GLY A C 1
ATOM 1536 O O . GLY A 1 192 ? 5.391 -12.175 -6.861 1.00 85.88 192 GLY A O 1
ATOM 1537 N N . LYS A 1 193 ? 4.678 -10.569 -8.246 1.00 87.25 193 LYS A N 1
ATOM 1538 C CA . LYS A 1 193 ? 5.483 -11.015 -9.402 1.00 87.25 193 LYS A CA 1
ATOM 1539 C C . LYS A 1 193 ? 6.911 -10.450 -9.432 1.00 87.25 193 LYS A C 1
ATOM 1541 O O . LYS A 1 193 ? 7.686 -10.795 -10.325 1.00 87.25 193 LYS A O 1
ATOM 1546 N N . GLN A 1 194 ? 7.278 -9.568 -8.500 1.00 91.56 194 GLN A N 1
ATOM 1547 C CA . GLN A 1 194 ? 8.584 -8.911 -8.503 1.00 91.56 194 GLN A CA 1
ATOM 1548 C C . GLN A 1 194 ? 9.597 -9.666 -7.653 1.00 91.56 194 GLN A C 1
ATOM 1550 O O . GLN A 1 194 ? 9.382 -9.863 -6.462 1.00 91.56 194 GLN A O 1
ATOM 1555 N N . LYS A 1 195 ? 10.745 -9.992 -8.251 1.00 92.38 195 LYS A N 1
ATOM 1556 C CA . LYS A 1 195 ? 11.893 -10.595 -7.564 1.00 92.38 195 LYS A CA 1
ATOM 1557 C C . LYS A 1 195 ? 12.920 -9.536 -7.173 1.00 92.38 195 LYS A C 1
ATOM 1559 O O . LYS A 1 195 ? 13.208 -8.633 -7.965 1.00 92.38 195 LYS A O 1
ATOM 1564 N N . PHE A 1 196 ? 13.512 -9.686 -5.993 1.00 92.38 196 PHE A N 1
ATOM 1565 C CA . PHE A 1 196 ? 14.578 -8.827 -5.487 1.00 92.38 196 PHE A CA 1
ATOM 1566 C C . PHE A 1 196 ? 15.751 -9.654 -4.956 1.00 92.38 196 PHE A C 1
ATOM 1568 O O . PHE A 1 196 ? 15.550 -10.651 -4.266 1.00 92.38 196 PHE A O 1
ATOM 1575 N N . LYS A 1 197 ? 16.984 -9.218 -5.237 1.00 91.62 197 LYS A N 1
ATOM 1576 C CA . LYS A 1 197 ? 18.213 -9.846 -4.729 1.00 91.62 197 LYS A CA 1
ATOM 1577 C C . LYS A 1 197 ? 18.498 -9.395 -3.299 1.00 91.62 197 LYS A C 1
ATOM 1579 O O . LYS A 1 197 ? 18.592 -8.193 -3.047 1.00 91.62 197 LYS A O 1
ATOM 1584 N N . ILE A 1 198 ? 18.728 -10.343 -2.397 1.00 88.00 198 ILE A N 1
ATOM 1585 C CA . ILE A 1 198 ? 19.094 -10.098 -0.994 1.00 88.00 198 ILE A CA 1
ATOM 1586 C C . ILE A 1 198 ? 20.497 -10.657 -0.719 1.00 88.00 198 ILE A C 1
ATOM 1588 O O . ILE A 1 198 ? 20.862 -11.712 -1.229 1.00 88.00 198 ILE A O 1
ATOM 1592 N N . ARG A 1 199 ? 21.319 -9.937 0.057 1.00 77.00 199 ARG A N 1
ATOM 1593 C CA . ARG A 1 199 ? 22.715 -10.340 0.340 1.00 77.00 199 ARG A CA 1
ATOM 1594 C C . ARG A 1 199 ? 22.857 -11.356 1.474 1.00 77.00 199 ARG A C 1
ATOM 1596 O O . ARG A 1 199 ? 23.875 -12.030 1.547 1.00 77.00 199 ARG A O 1
ATOM 1603 N N . SER A 1 200 ? 21.867 -11.452 2.351 1.00 64.56 200 SER A N 1
ATOM 1604 C CA . SER A 1 200 ? 21.846 -12.377 3.483 1.00 64.56 200 SER A CA 1
ATOM 1605 C C . SER A 1 200 ? 20.394 -12.772 3.747 1.00 64.56 200 SER A C 1
ATOM 1607 O O . SER A 1 200 ? 19.519 -11.925 3.532 1.00 64.56 200 SER A O 1
ATOM 1609 N N . PRO A 1 201 ? 20.099 -14.013 4.171 1.00 58.84 201 PRO A N 1
ATOM 1610 C CA . PRO A 1 201 ? 18.757 -14.362 4.611 1.00 58.84 201 PRO A CA 1
ATOM 1611 C C . PRO A 1 201 ? 18.325 -13.420 5.741 1.00 58.84 201 PRO A C 1
ATOM 1613 O O . PRO A 1 201 ? 19.017 -13.268 6.749 1.00 58.84 201 PRO A O 1
ATOM 1616 N N . PHE A 1 202 ? 17.181 -12.764 5.561 1.00 65.50 202 PHE A N 1
ATOM 1617 C CA . PHE A 1 202 ? 16.533 -12.032 6.639 1.00 65.50 202 PHE A CA 1
ATOM 1618 C C . PHE A 1 202 ? 15.920 -13.073 7.576 1.00 65.50 202 PHE A C 1
ATOM 1620 O O . PHE A 1 202 ? 14.913 -13.686 7.243 1.00 65.50 202 PHE A O 1
ATOM 1627 N N . ILE A 1 203 ? 16.563 -13.299 8.724 1.00 59.97 203 ILE A N 1
ATOM 1628 C CA . ILE A 1 203 ? 16.219 -14.367 9.686 1.00 59.97 203 ILE A CA 1
ATOM 1629 C C . ILE A 1 203 ? 14.764 -14.255 10.182 1.00 59.97 203 ILE A C 1
ATOM 1631 O O . ILE A 1 203 ? 14.183 -15.233 10.632 1.00 59.97 203 ILE A O 1
ATOM 1635 N N . SER A 1 204 ? 14.157 -13.073 10.081 1.00 76.19 204 SER A N 1
ATOM 1636 C CA . SER A 1 204 ? 12.842 -12.768 10.639 1.00 76.19 204 SER A CA 1
ATOM 1637 C C . SER A 1 204 ? 11.721 -12.652 9.607 1.00 76.19 204 SER A C 1
ATOM 1639 O O . SER A 1 204 ? 10.723 -12.015 9.917 1.00 76.19 204 SER A O 1
ATOM 1641 N N . THR A 1 205 ? 11.875 -13.147 8.375 1.00 82.62 205 THR A N 1
ATOM 1642 C CA . THR A 1 205 ? 10.827 -13.056 7.337 1.00 82.62 205 THR A CA 1
ATOM 1643 C C . THR A 1 205 ? 10.574 -14.415 6.699 1.00 82.62 205 THR A C 1
ATOM 1645 O O . THR A 1 205 ? 11.522 -15.070 6.268 1.00 82.62 205 THR A O 1
ATOM 1648 N N . THR A 1 206 ? 9.307 -14.806 6.592 1.00 84.94 206 THR A N 1
ATOM 1649 C CA . THR A 1 206 ? 8.853 -16.037 5.931 1.00 84.94 206 THR A CA 1
ATOM 1650 C C . THR A 1 206 ? 7.913 -15.727 4.762 1.00 84.94 206 THR A C 1
ATOM 1652 O O . THR A 1 206 ? 7.529 -14.578 4.520 1.00 84.94 206 THR A O 1
ATOM 1655 N N . SER A 1 207 ? 7.582 -16.748 3.964 1.00 84.94 207 SER A N 1
ATOM 1656 C CA . SER A 1 207 ? 6.497 -16.615 2.988 1.00 84.94 207 SER A CA 1
ATOM 1657 C C . SER A 1 207 ? 5.202 -16.297 3.728 1.00 84.94 207 SER A C 1
ATOM 1659 O O . SER A 1 207 ? 4.958 -16.830 4.802 1.00 84.94 207 SER A O 1
ATOM 1661 N N . GLY A 1 208 ? 4.378 -15.419 3.169 1.00 81.62 208 GLY A N 1
ATOM 1662 C CA . GLY A 1 208 ? 3.144 -14.989 3.815 1.00 81.62 208 GLY A CA 1
ATOM 1663 C C . GLY A 1 208 ? 3.242 -13.659 4.557 1.00 81.62 208 GLY A C 1
ATOM 1664 O O . GLY A 1 208 ? 2.232 -12.960 4.656 1.00 81.62 208 GLY A O 1
ATOM 1665 N N . ASP A 1 209 ? 4.441 -13.268 4.989 1.00 84.88 209 ASP A N 1
ATOM 1666 C CA . ASP A 1 209 ? 4.644 -12.030 5.733 1.00 84.88 209 ASP A CA 1
ATOM 1667 C C . ASP A 1 209 ? 4.319 -10.779 4.920 1.00 84.88 209 ASP A C 1
ATOM 1669 O O . ASP A 1 209 ? 4.600 -10.694 3.723 1.00 84.88 209 ASP A O 1
ATOM 1673 N N . ILE A 1 210 ? 3.790 -9.754 5.590 1.00 86.88 210 ILE A N 1
ATOM 1674 C CA . ILE A 1 210 ? 3.703 -8.410 5.024 1.00 86.88 210 ILE A CA 1
ATOM 1675 C C . ILE A 1 210 ? 5.003 -7.682 5.337 1.00 86.88 210 ILE A C 1
ATOM 1677 O O . ILE A 1 210 ? 5.331 -7.413 6.495 1.00 86.88 210 ILE A O 1
ATOM 1681 N N . VAL A 1 211 ? 5.730 -7.311 4.291 1.00 88.94 211 VAL A N 1
ATOM 1682 C CA . VAL A 1 211 ? 7.010 -6.619 4.417 1.00 88.94 211 VAL A CA 1
ATOM 1683 C C . VAL A 1 211 ? 7.003 -5.303 3.672 1.00 88.94 211 VAL A C 1
ATOM 1685 O O . VAL A 1 211 ? 6.246 -5.079 2.727 1.00 88.94 211 VAL A O 1
ATOM 1688 N N . ASN A 1 212 ? 7.916 -4.442 4.085 1.00 90.62 212 ASN A N 1
ATOM 1689 C CA . ASN A 1 212 ? 8.345 -3.291 3.328 1.00 90.62 212 ASN A CA 1
ATOM 1690 C C . ASN A 1 212 ? 9.776 -3.534 2.823 1.00 90.62 212 ASN A C 1
ATOM 1692 O O . ASN A 1 212 ? 10.699 -3.716 3.619 1.00 90.62 212 ASN A O 1
ATOM 1696 N N . VAL A 1 213 ? 9.950 -3.537 1.502 1.00 92.19 213 VAL A N 1
ATOM 1697 C CA . VAL A 1 213 ? 11.234 -3.717 0.821 1.00 92.19 213 VAL A CA 1
ATOM 1698 C C . VAL A 1 213 ? 11.677 -2.388 0.232 1.00 92.19 213 VAL A C 1
ATOM 1700 O O . VAL A 1 213 ? 10.980 -1.783 -0.583 1.00 92.19 213 VAL A O 1
ATOM 1703 N N . VAL A 1 214 ? 12.888 -1.973 0.592 1.00 93.12 214 VAL A N 1
ATOM 1704 C CA . VAL A 1 214 ? 13.556 -0.820 -0.007 1.00 93.12 214 VAL A CA 1
ATOM 1705 C C . VAL A 1 214 ? 14.757 -1.308 -0.809 1.00 93.12 214 VAL A C 1
ATOM 1707 O O . VAL A 1 214 ? 15.576 -2.106 -0.330 1.00 93.12 214 VAL A O 1
ATOM 1710 N N . PHE A 1 215 ? 14.836 -0.864 -2.060 1.00 93.56 215 PHE A N 1
ATOM 1711 C CA . PHE A 1 215 ? 15.737 -1.435 -3.055 1.00 93.56 215 PHE A CA 1
ATOM 1712 C C . PHE A 1 215 ? 16.372 -0.364 -3.942 1.00 93.56 215 PHE A C 1
ATOM 1714 O O . PHE A 1 215 ? 15.851 0.738 -4.079 1.00 93.56 215 PHE A O 1
ATOM 1721 N N . THR A 1 216 ? 17.479 -0.704 -4.593 1.00 91.69 216 THR A N 1
ATOM 1722 C CA . THR A 1 216 ? 18.074 0.086 -5.676 1.00 91.69 216 THR A CA 1
ATOM 1723 C C . THR A 1 216 ? 17.963 -0.675 -6.993 1.00 91.69 216 THR A C 1
ATOM 1725 O O . THR A 1 216 ? 17.874 -1.908 -7.011 1.00 91.69 216 THR A O 1
ATOM 1728 N N . LYS A 1 217 ? 17.955 0.052 -8.113 1.00 82.75 217 LYS A N 1
ATOM 1729 C CA . LYS A 1 217 ? 18.069 -0.570 -9.436 1.00 82.75 217 LYS A CA 1
ATOM 1730 C C . LYS A 1 217 ? 19.513 -1.050 -9.630 1.00 82.75 217 LYS A C 1
ATOM 1732 O O . LYS A 1 217 ? 20.446 -0.315 -9.325 1.00 82.75 217 LYS A O 1
ATOM 1737 N N . ASP A 1 218 ? 19.673 -2.284 -10.080 1.00 77.38 218 ASP A N 1
ATOM 1738 C CA . ASP A 1 218 ? 20.941 -2.926 -10.440 1.00 77.38 218 ASP A CA 1
ATOM 1739 C C . ASP A 1 218 ? 20.715 -3.616 -11.805 1.00 77.38 218 ASP A C 1
ATOM 1741 O O . ASP A 1 218 ? 19.565 -3.890 -12.162 1.00 77.38 218 ASP A O 1
ATOM 1745 N N . ASP A 1 219 ? 21.762 -3.830 -12.606 1.00 67.12 219 ASP A N 1
ATOM 1746 C CA . ASP A 1 219 ? 21.633 -4.054 -14.064 1.00 67.12 219 ASP A CA 1
ATOM 1747 C C . ASP A 1 219 ? 20.781 -5.280 -14.434 1.00 67.12 219 ASP A C 1
ATOM 1749 O O . ASP A 1 219 ? 20.100 -5.288 -15.456 1.00 67.12 219 ASP A O 1
ATOM 1753 N N . ASN A 1 220 ? 20.759 -6.296 -13.564 1.00 68.00 220 ASN A N 1
ATOM 1754 C CA . ASN A 1 220 ? 20.062 -7.560 -13.817 1.00 68.00 220 ASN A CA 1
ATOM 1755 C C . ASN A 1 220 ? 18.791 -7.765 -12.972 1.00 68.00 220 ASN A C 1
ATOM 1757 O O . ASN A 1 220 ? 17.936 -8.554 -13.357 1.00 68.00 220 ASN A O 1
ATOM 1761 N N . LEU A 1 221 ? 18.672 -7.124 -11.802 1.00 79.25 221 LEU A N 1
ATOM 1762 C CA . LEU A 1 221 ? 17.529 -7.218 -10.873 1.00 79.25 221 LEU A CA 1
ATOM 1763 C C . LEU A 1 221 ? 17.564 -6.034 -9.897 1.00 79.25 221 LEU A C 1
ATOM 1765 O O . LEU A 1 221 ? 18.562 -5.336 -9.800 1.00 79.25 221 LEU A O 1
ATOM 1769 N N . TYR A 1 222 ? 16.524 -5.856 -9.088 1.00 89.31 222 TYR A N 1
ATOM 1770 C CA . TYR A 1 222 ? 16.565 -4.911 -7.972 1.00 89.31 222 TYR A CA 1
ATOM 1771 C C . TYR A 1 222 ? 17.343 -5.485 -6.786 1.00 89.31 222 TYR A C 1
ATOM 1773 O O . TYR A 1 222 ? 17.094 -6.615 -6.356 1.00 89.31 222 TYR A O 1
ATOM 1781 N N . ARG A 1 223 ? 18.276 -4.704 -6.238 1.00 90.88 223 ARG A N 1
ATOM 1782 C CA . ARG A 1 223 ? 19.068 -5.080 -5.062 1.00 90.88 223 ARG A CA 1
ATOM 1783 C C . ARG A 1 223 ? 18.424 -4.512 -3.806 1.00 90.88 223 ARG A C 1
ATOM 1785 O O . ARG A 1 223 ? 18.255 -3.302 -3.689 1.00 90.88 223 ARG A O 1
ATOM 1792 N N . VAL A 1 224 ? 18.097 -5.376 -2.854 1.00 89.38 224 VAL A N 1
ATOM 1793 C CA . VAL A 1 224 ? 17.537 -4.964 -1.566 1.00 89.38 224 VAL A CA 1
ATOM 1794 C C . VAL A 1 224 ? 18.640 -4.451 -0.657 1.00 89.38 224 VAL A C 1
ATOM 1796 O O . VAL A 1 224 ? 19.681 -5.094 -0.508 1.00 89.38 224 VAL A O 1
ATOM 1799 N N . PHE A 1 225 ? 18.382 -3.323 -0.004 1.00 87.25 225 PHE A N 1
ATOM 1800 C CA . PHE A 1 225 ? 19.218 -2.844 1.097 1.00 87.25 225 PHE A CA 1
ATOM 1801 C C . PHE A 1 225 ? 18.497 -2.893 2.445 1.00 87.25 225 PHE A C 1
ATOM 1803 O O . PHE A 1 225 ? 19.160 -2.925 3.478 1.00 87.25 225 PHE A O 1
ATOM 1810 N N . LYS A 1 226 ? 17.157 -2.932 2.453 1.00 88.12 226 LYS A N 1
ATOM 1811 C CA . LYS A 1 226 ? 16.366 -3.048 3.679 1.00 88.12 226 LYS A CA 1
ATOM 1812 C C . LYS A 1 226 ? 15.083 -3.839 3.449 1.00 88.12 226 LYS A C 1
ATOM 1814 O O . LYS A 1 226 ? 14.336 -3.540 2.522 1.00 88.12 226 LYS A O 1
ATOM 1819 N N . VAL A 1 227 ? 14.820 -4.792 4.340 1.00 88.69 227 VAL A N 1
ATOM 1820 C CA . VAL A 1 227 ? 13.508 -5.426 4.518 1.00 88.69 227 VAL A CA 1
ATOM 1821 C C . VAL A 1 227 ? 13.053 -5.138 5.938 1.00 88.69 227 VAL A C 1
ATOM 1823 O O . VAL A 1 227 ? 13.795 -5.353 6.894 1.00 88.69 227 VAL A O 1
ATOM 1826 N N . GLU A 1 228 ? 11.853 -4.599 6.070 1.00 87.50 228 GLU A N 1
ATOM 1827 C CA . GLU A 1 228 ? 11.189 -4.352 7.343 1.00 87.50 228 GLU A CA 1
ATOM 1828 C C . GLU A 1 228 ? 9.965 -5.269 7.409 1.00 87.50 228 GLU A C 1
ATOM 1830 O O . GLU A 1 228 ? 9.017 -5.081 6.646 1.00 87.50 228 GLU A O 1
ATOM 1835 N N . ASN A 1 229 ? 10.004 -6.283 8.282 1.00 86.19 229 ASN A N 1
ATOM 1836 C CA . ASN A 1 229 ? 8.865 -7.173 8.500 1.00 86.19 229 ASN A CA 1
ATOM 1837 C C . ASN A 1 229 ? 7.802 -6.440 9.325 1.00 86.19 229 ASN A C 1
ATOM 1839 O O . ASN A 1 229 ? 8.006 -6.165 10.510 1.00 86.19 229 ASN A O 1
ATOM 1843 N N . LEU A 1 230 ? 6.688 -6.104 8.675 1.00 82.19 230 LEU A N 1
ATOM 1844 C CA . LEU A 1 230 ? 5.582 -5.399 9.303 1.00 82.19 230 LEU A CA 1
ATOM 1845 C C . LEU A 1 230 ? 4.706 -6.358 10.111 1.00 82.19 230 LEU A C 1
ATOM 1847 O O . LEU A 1 230 ? 4.230 -5.937 11.161 1.00 82.19 230 LEU A O 1
ATOM 1851 N N . SER A 1 231 ? 4.558 -7.631 9.709 1.00 75.62 231 SER A N 1
ATOM 1852 C CA . SER A 1 231 ? 3.858 -8.666 10.496 1.00 75.62 231 SER A CA 1
ATOM 1853 C C . SER A 1 231 ? 4.332 -8.677 11.950 1.00 75.62 231 SER A C 1
ATOM 1855 O O . SER A 1 231 ? 3.521 -8.601 12.871 1.00 75.62 231 SER A O 1
ATOM 1857 N N . ASN A 1 232 ? 5.653 -8.638 12.154 1.00 70.19 232 ASN A N 1
ATOM 1858 C CA . ASN A 1 232 ? 6.254 -8.622 13.489 1.00 70.19 232 ASN A CA 1
ATOM 1859 C C . ASN A 1 232 ? 5.952 -7.339 14.277 1.00 70.19 232 ASN A C 1
ATOM 1861 O O . ASN A 1 232 ? 5.833 -7.364 15.498 1.00 70.19 232 ASN A O 1
ATOM 1865 N N . GLN A 1 233 ? 5.802 -6.201 13.598 1.00 71.75 233 GLN A N 1
ATOM 1866 C CA . GLN A 1 233 ? 5.436 -4.948 14.263 1.00 71.75 233 GLN A CA 1
ATOM 1867 C C . GLN A 1 233 ? 3.985 -4.971 14.745 1.00 71.75 233 GLN A C 1
ATOM 1869 O O . GLN A 1 233 ? 3.675 -4.415 15.798 1.00 71.75 233 GLN A O 1
ATOM 1874 N N . TYR A 1 234 ? 3.106 -5.644 14.001 1.00 70.94 234 TYR A N 1
ATOM 1875 C CA . TYR A 1 234 ? 1.701 -5.779 14.359 1.00 70.94 234 TYR A CA 1
ATOM 1876 C C . TYR A 1 234 ? 1.464 -6.722 15.554 1.00 70.94 234 TYR A C 1
ATOM 1878 O O . TYR A 1 234 ? 0.409 -6.623 16.178 1.00 70.94 234 TYR A O 1
ATOM 1886 N N . LEU A 1 235 ? 2.444 -7.556 15.946 1.00 63.81 235 LEU A N 1
ATOM 1887 C CA . LEU A 1 235 ? 2.386 -8.394 17.161 1.00 63.81 235 LEU A CA 1
ATOM 1888 C C . LEU A 1 235 ? 2.078 -7.572 18.420 1.00 63.81 235 LEU A C 1
ATOM 1890 O O . LEU A 1 235 ? 1.320 -7.991 19.292 1.00 63.81 235 LEU A O 1
ATOM 1894 N N . HIS A 1 236 ? 2.661 -6.375 18.503 1.00 67.31 236 HIS A N 1
ATOM 1895 C CA . HIS A 1 236 ? 2.533 -5.488 19.658 1.00 67.31 236 HIS A CA 1
ATOM 1896 C C . HIS A 1 236 ? 1.193 -4.745 19.707 1.00 67.31 236 HIS A C 1
ATOM 1898 O O . HIS A 1 236 ? 0.950 -3.977 20.635 1.00 67.31 236 HIS A O 1
ATOM 1904 N N . LEU A 1 237 ? 0.311 -4.978 18.729 1.00 72.31 237 LEU A N 1
ATOM 1905 C CA . LEU A 1 237 ? -1.033 -4.416 18.719 1.00 72.31 237 LEU A CA 1
ATOM 1906 C C . LEU A 1 237 ? -2.058 -5.256 19.482 1.00 72.31 237 LEU A C 1
ATOM 1908 O O . LEU A 1 237 ? -3.235 -4.889 19.503 1.00 72.31 237 LEU A O 1
ATOM 1912 N N . ALA A 1 238 ? -1.637 -6.339 20.141 1.00 67.00 238 ALA A N 1
ATOM 1913 C CA . ALA A 1 238 ? -2.481 -7.051 21.092 1.00 67.00 238 ALA A CA 1
ATOM 1914 C C . ALA A 1 238 ? -3.126 -6.036 22.059 1.00 67.00 238 ALA A C 1
ATOM 1916 O O . ALA A 1 238 ? -2.429 -5.227 22.672 1.00 67.00 238 ALA A O 1
ATOM 1917 N N . ASN A 1 239 ? -4.460 -6.050 22.147 1.00 70.56 239 ASN A N 1
ATOM 1918 C CA . ASN A 1 239 ? -5.303 -5.123 22.926 1.00 70.56 239 ASN A CA 1
ATOM 1919 C C . ASN A 1 239 ? -5.630 -3.752 22.302 1.00 70.56 239 ASN A C 1
ATOM 1921 O O . ASN A 1 239 ? -6.297 -2.950 22.957 1.00 70.56 239 ASN A O 1
ATOM 1925 N N . HIS A 1 240 ? -5.247 -3.480 21.052 1.00 78.69 240 HIS A N 1
ATOM 1926 C CA . HIS A 1 240 ? -5.724 -2.287 20.347 1.00 78.69 240 HIS A CA 1
ATOM 1927 C C . HIS A 1 240 ? -7.075 -2.558 19.670 1.00 78.69 240 HIS A C 1
ATOM 1929 O O . HIS A 1 240 ? -7.292 -3.608 19.057 1.00 78.69 240 HIS A O 1
ATOM 1935 N N . ASN A 1 241 ? -7.977 -1.585 19.757 1.00 83.94 241 ASN A N 1
ATOM 1936 C CA . ASN A 1 241 ? -9.092 -1.424 18.843 1.00 83.94 241 ASN A CA 1
ATOM 1937 C C . ASN A 1 241 ? -8.544 -0.936 17.500 1.00 83.94 241 ASN A C 1
ATOM 1939 O O . ASN A 1 241 ? -7.801 0.043 17.424 1.00 83.94 241 ASN A O 1
ATOM 1943 N N . ILE A 1 242 ? -8.926 -1.614 16.435 1.00 86.94 242 ILE A N 1
ATOM 1944 C CA . ILE A 1 242 ? -8.502 -1.297 15.083 1.00 86.94 242 ILE A CA 1
ATOM 1945 C C . ILE A 1 242 ? -9.714 -1.032 14.210 1.00 86.94 242 ILE A C 1
ATOM 1947 O O . ILE A 1 242 ? -10.733 -1.714 14.311 1.00 86.94 242 ILE A O 1
ATOM 1951 N N . ILE A 1 243 ? -9.577 -0.038 13.348 1.00 88.19 243 ILE A N 1
ATOM 1952 C CA . ILE A 1 243 ? -10.432 0.166 12.188 1.00 88.19 243 ILE A CA 1
ATOM 1953 C C . ILE A 1 243 ? -9.549 -0.063 10.968 1.00 88.19 243 ILE A C 1
ATOM 1955 O O . ILE A 1 243 ? -8.496 0.561 10.850 1.00 88.19 243 ILE A O 1
ATOM 1959 N N . ILE A 1 244 ? -9.939 -0.976 10.088 1.00 88.81 244 ILE A N 1
ATOM 1960 C CA . ILE A 1 244 ? -9.162 -1.315 8.897 1.00 88.81 244 ILE A CA 1
ATOM 1961 C C . ILE A 1 244 ? -10.070 -1.285 7.686 1.00 88.81 244 ILE A C 1
ATOM 1963 O O . ILE A 1 244 ? -11.106 -1.944 7.661 1.00 88.81 244 ILE A O 1
ATOM 1967 N N . GLU A 1 245 ? -9.650 -0.538 6.679 1.00 89.44 245 GLU A N 1
ATOM 1968 C CA . GLU 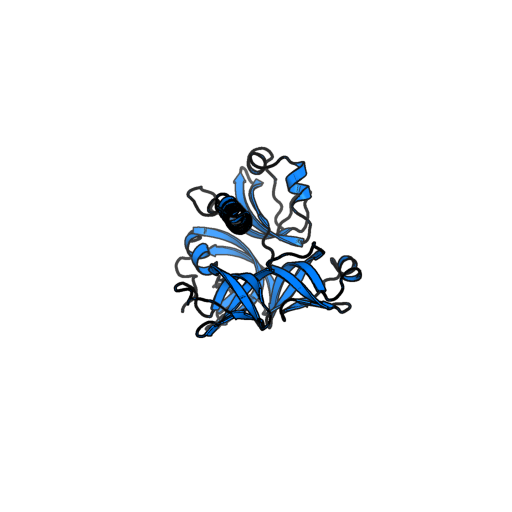A 1 245 ? -10.213 -0.581 5.341 1.00 89.44 245 GLU A CA 1
ATOM 1969 C C . GLU A 1 245 ? -9.375 -1.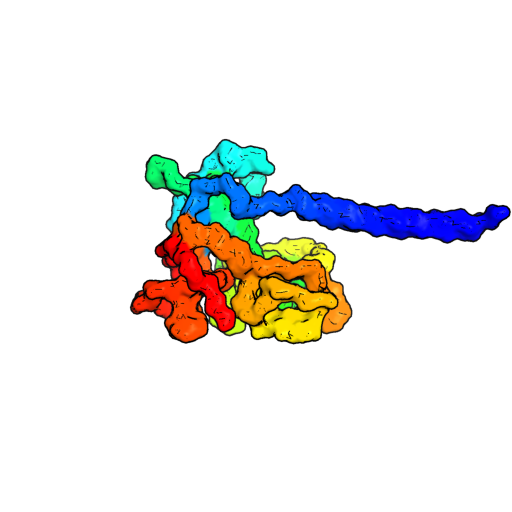505 4.452 1.00 89.44 245 GLU A C 1
ATOM 1971 O O . GLU A 1 245 ? -8.147 -1.403 4.401 1.00 89.44 245 GLU A O 1
ATOM 1976 N N . GLY A 1 246 ? -10.034 -2.410 3.734 1.00 88.81 246 GLY A N 1
ATOM 1977 C CA . GLY A 1 246 ? -9.360 -3.362 2.861 1.00 88.81 246 GLY A CA 1
ATOM 1978 C C . GLY A 1 246 ? -10.327 -4.108 1.955 1.00 88.81 246 GLY A C 1
ATOM 1979 O O . GLY A 1 246 ? -11.534 -4.100 2.177 1.00 88.81 246 GLY A O 1
ATOM 1980 N N . PHE A 1 247 ? -9.791 -4.774 0.939 1.00 87.75 247 PHE A N 1
ATOM 1981 C CA . PHE A 1 247 ? -10.544 -5.784 0.204 1.00 87.75 247 PHE A CA 1
ATOM 1982 C C . PHE A 1 247 ? -10.541 -7.097 0.992 1.00 87.75 247 PHE A C 1
ATOM 1984 O O . PHE A 1 247 ? -9.551 -7.403 1.660 1.00 87.75 247 PHE A O 1
ATOM 1991 N N . VAL A 1 248 ? -11.629 -7.859 0.931 1.00 85.50 248 VAL A N 1
ATOM 1992 C CA . VAL A 1 248 ? -11.760 -9.166 1.586 1.00 85.50 248 VAL A CA 1
ATOM 1993 C C . VAL A 1 248 ? -11.125 -10.261 0.734 1.00 85.50 248 VAL A C 1
ATOM 1995 O O . VAL A 1 248 ? -11.374 -10.355 -0.470 1.00 85.50 248 VAL A O 1
ATOM 1998 N N . PHE A 1 249 ? -10.338 -11.128 1.370 1.00 81.12 249 PHE A N 1
ATOM 1999 C CA . PHE A 1 249 ? -9.695 -12.277 0.736 1.00 81.12 249 PHE A CA 1
ATOM 2000 C C . PHE A 1 249 ? -9.816 -13.511 1.594 1.00 81.12 249 PHE A C 1
ATOM 2002 O O . PHE A 1 249 ? -9.750 -13.440 2.821 1.00 81.12 249 PHE A O 1
ATOM 2009 N N . GLU A 1 250 ? -9.855 -14.644 0.913 1.00 74.50 250 GLU A N 1
ATOM 2010 C CA . GLU A 1 250 ? -9.635 -15.933 1.532 1.00 74.50 250 GLU A CA 1
ATOM 2011 C C . GLU A 1 250 ? -8.156 -16.043 1.929 1.00 74.50 250 GLU A C 1
ATOM 2013 O O . GLU A 1 250 ? -7.240 -15.785 1.139 1.00 74.50 250 GLU A O 1
ATOM 2018 N N . GLY A 1 251 ? -7.932 -16.330 3.203 1.00 67.38 251 GLY A N 1
ATOM 2019 C CA . GLY A 1 251 ? -6.662 -16.746 3.764 1.00 67.38 251 GLY A CA 1
ATOM 2020 C C . GLY A 1 251 ? -6.526 -18.265 3.741 1.00 67.38 251 GLY A C 1
ATOM 2021 O O . GLY A 1 251 ? -7.281 -18.970 3.083 1.00 67.38 251 GLY A O 1
ATOM 2022 N N . ASP A 1 252 ? -5.540 -18.764 4.473 1.00 61.59 252 ASP A N 1
ATOM 2023 C CA . ASP A 1 252 ? -5.340 -20.203 4.622 1.00 61.59 252 ASP A CA 1
ATOM 2024 C C . ASP A 1 252 ? -6.428 -20.755 5.572 1.00 61.59 252 ASP A C 1
ATOM 2026 O O . ASP A 1 252 ? -6.894 -20.038 6.466 1.00 61.59 252 ASP A O 1
ATOM 2030 N N . ASP A 1 253 ? -6.884 -21.988 5.344 1.00 62.50 253 ASP A N 1
ATOM 2031 C CA . ASP A 1 253 ? -7.906 -22.679 6.152 1.00 62.50 253 ASP A CA 1
ATOM 2032 C C . ASP A 1 253 ? -9.290 -21.995 6.231 1.00 62.50 253 ASP A C 1
ATOM 2034 O O . ASP A 1 253 ? -9.906 -21.952 7.295 1.00 62.50 253 ASP A O 1
ATOM 2038 N N . GLN A 1 254 ? -9.797 -21.446 5.117 1.00 64.44 254 GLN A N 1
ATOM 2039 C CA . GLN A 1 254 ? -11.117 -20.777 5.022 1.00 64.44 254 GLN A CA 1
ATOM 2040 C C . GLN A 1 254 ? -11.280 -19.530 5.916 1.00 64.44 254 GLN A C 1
ATOM 2042 O O . GLN A 1 254 ? -12.381 -19.003 6.090 1.00 64.44 254 GLN A O 1
ATOM 2047 N N . LYS A 1 255 ? -10.187 -19.022 6.489 1.00 74.81 255 LYS A N 1
ATOM 2048 C CA . LYS A 1 255 ? -10.183 -17.798 7.297 1.00 74.81 255 LYS A CA 1
ATOM 2049 C C . LYS A 1 255 ? -10.212 -16.572 6.385 1.00 74.81 255 LYS A C 1
ATOM 2051 O O . LYS A 1 255 ? -9.517 -16.542 5.377 1.00 74.81 255 LYS A O 1
ATOM 2056 N N . MET A 1 256 ? -10.938 -15.518 6.748 1.00 78.81 256 MET A N 1
ATOM 2057 C CA . MET A 1 256 ? -10.962 -14.273 5.963 1.00 78.81 256 MET A CA 1
ATOM 2058 C C . MET A 1 256 ? -9.852 -13.306 6.395 1.00 78.81 256 MET A C 1
ATOM 2060 O O . MET A 1 256 ? -9.482 -13.245 7.568 1.00 78.81 256 MET A O 1
ATOM 2064 N N . ARG A 1 257 ? -9.316 -12.526 5.452 1.00 80.75 257 ARG A N 1
ATOM 2065 C CA . ARG A 1 257 ? -8.273 -11.506 5.670 1.00 80.75 257 ARG A CA 1
ATOM 2066 C C . ARG A 1 257 ? -8.590 -10.224 4.893 1.00 80.75 257 ARG A C 1
ATOM 2068 O O . ARG A 1 257 ? -9.357 -10.250 3.933 1.00 80.75 257 ARG A O 1
ATOM 2075 N N . LEU A 1 258 ? -7.954 -9.113 5.277 1.00 83.00 258 LEU A N 1
ATOM 2076 C CA . LEU A 1 258 ? -7.980 -7.857 4.513 1.00 83.00 258 LEU A CA 1
ATOM 2077 C C . LEU A 1 258 ? -6.668 -7.617 3.758 1.00 83.00 258 LEU A C 1
ATOM 2079 O O . LEU A 1 258 ? -5.582 -7.829 4.299 1.00 83.00 258 LEU A O 1
ATOM 2083 N N . SER A 1 259 ? -6.757 -7.117 2.522 1.00 77.00 259 SER A N 1
ATOM 2084 C CA . SER A 1 259 ? -5.588 -6.783 1.691 1.00 77.00 259 SER A CA 1
ATOM 2085 C C . SER A 1 259 ? -4.555 -5.928 2.407 1.00 77.00 259 SER A C 1
ATOM 2087 O O . SER A 1 259 ? -4.875 -4.847 2.897 1.00 77.00 259 SER A O 1
ATOM 2089 N N . GLY A 1 260 ? -3.287 -6.334 2.328 1.00 73.50 260 GLY A N 1
ATOM 2090 C CA . GLY A 1 260 ? -2.163 -5.516 2.789 1.00 73.50 260 GLY A CA 1
ATOM 2091 C C . GLY A 1 260 ? -1.960 -5.508 4.304 1.00 73.50 260 GLY A C 1
ATOM 2092 O O . GLY A 1 260 ? -1.052 -4.817 4.774 1.00 73.50 260 GLY A O 1
ATOM 2093 N N . TYR A 1 261 ? -2.744 -6.297 5.044 1.00 79.44 261 TYR A N 1
ATOM 2094 C CA . TYR A 1 261 ? -2.627 -6.455 6.487 1.00 79.44 261 TYR A CA 1
ATOM 2095 C C . TYR A 1 261 ? -2.492 -7.933 6.874 1.00 79.44 261 TYR A C 1
ATOM 2097 O O . TYR A 1 261 ? -3.063 -8.797 6.210 1.00 79.44 261 TYR A O 1
ATOM 2105 N N . PRO A 1 262 ? -1.762 -8.249 7.954 1.00 75.50 262 PRO A N 1
ATOM 2106 C CA . PRO A 1 262 ? -1.556 -9.629 8.388 1.00 75.50 262 PRO A CA 1
ATOM 2107 C C . PRO A 1 262 ? -2.659 -10.152 9.324 1.00 75.50 262 PRO A C 1
ATOM 2109 O O . PRO A 1 262 ? -2.451 -11.154 10.001 1.00 75.50 262 PRO A O 1
ATOM 2112 N N . PHE A 1 263 ? -3.813 -9.482 9.408 1.00 78.00 263 PHE A N 1
ATOM 2113 C CA . PHE A 1 263 ? -4.868 -9.830 10.363 1.00 78.00 263 PHE A CA 1
ATOM 2114 C C . PHE A 1 263 ? -5.847 -10.860 9.797 1.00 78.00 263 PHE A C 1
ATOM 2116 O O . PHE A 1 263 ? -6.303 -10.741 8.658 1.00 78.00 263 PHE A O 1
ATOM 2123 N N . VAL A 1 264 ? -6.207 -11.830 10.637 1.00 77.25 264 VAL A N 1
ATOM 2124 C CA . VAL A 1 264 ? -7.302 -12.776 10.400 1.00 77.25 264 VAL A CA 1
ATOM 2125 C C . VAL A 1 264 ? -8.605 -12.228 10.982 1.00 77.25 264 VAL A C 1
ATOM 2127 O O . VAL A 1 264 ? -8.624 -11.703 12.096 1.00 77.25 264 VAL A O 1
ATOM 2130 N N . ILE A 1 265 ? -9.698 -12.374 10.236 1.00 77.75 265 ILE A N 1
ATOM 2131 C CA . ILE A 1 265 ? -11.050 -11.987 10.636 1.00 77.75 265 ILE A CA 1
ATOM 2132 C C . ILE A 1 265 ? -11.815 -13.247 11.056 1.00 77.75 265 ILE A C 1
ATOM 2134 O O . ILE A 1 265 ? -12.009 -14.151 10.248 1.00 77.75 265 ILE A O 1
ATOM 2138 N N . TYR A 1 266 ? -12.272 -13.290 12.310 1.00 70.31 266 TYR A N 1
ATOM 2139 C CA . TYR A 1 266 ? -12.963 -14.452 12.892 1.00 70.31 266 TYR A CA 1
ATOM 2140 C C . TYR A 1 266 ? -14.500 -14.400 12.802 1.00 70.31 266 TYR A C 1
ATOM 2142 O O . TYR A 1 266 ? -15.155 -15.389 13.107 1.00 70.31 266 TYR A O 1
ATOM 2150 N N . ASN A 1 267 ? -15.088 -13.272 12.390 1.00 67.12 267 ASN A N 1
ATOM 2151 C CA . ASN A 1 267 ? -16.529 -13.147 12.153 1.00 67.12 267 ASN A CA 1
ATOM 2152 C C . ASN A 1 267 ? -16.767 -12.844 10.667 1.00 67.12 267 ASN A C 1
ATOM 2154 O O . ASN A 1 267 ? -16.725 -11.685 10.257 1.00 67.12 267 ASN A O 1
ATOM 2158 N N . SER A 1 268 ? -16.898 -13.899 9.862 1.00 64.06 268 SER A N 1
ATOM 2159 C CA . SER A 1 268 ? -16.889 -13.847 8.393 1.00 64.06 268 SER A CA 1
ATOM 2160 C C . SER A 1 268 ? -18.247 -14.086 7.736 1.00 64.06 268 SER A C 1
ATOM 2162 O O . SER A 1 268 ? -18.316 -14.037 6.512 1.00 64.06 268 SER A O 1
ATOM 2164 N N . ASN A 1 269 ? -19.308 -14.336 8.511 1.00 61.50 269 ASN A N 1
ATOM 2165 C CA . ASN A 1 269 ? -20.585 -14.824 7.974 1.00 61.50 269 ASN A CA 1
ATOM 2166 C C . ASN A 1 269 ? -21.253 -13.866 6.969 1.00 61.50 269 ASN A C 1
ATOM 2168 O O . ASN A 1 269 ? -22.050 -14.325 6.159 1.00 61.50 269 ASN A O 1
ATOM 2172 N N . ASP A 1 270 ? -20.869 -12.585 6.970 1.00 70.69 270 ASP A N 1
ATOM 2173 C CA . ASP A 1 270 ? -21.427 -11.549 6.092 1.00 70.69 270 ASP A CA 1
ATOM 2174 C C . ASP A 1 270 ? -20.390 -10.923 5.135 1.00 70.69 270 ASP A C 1
ATOM 2176 O O . ASP A 1 270 ? -20.658 -9.889 4.528 1.00 70.69 270 ASP A O 1
ATOM 2180 N N . LEU A 1 271 ? -19.183 -11.493 5.012 1.00 80.88 271 LEU A N 1
ATOM 2181 C CA . LEU A 1 271 ? -18.123 -10.918 4.174 1.00 80.88 271 LEU A CA 1
ATOM 2182 C C . LEU A 1 271 ? -18.041 -11.596 2.805 1.00 80.88 271 LEU A C 1
ATOM 2184 O O . LEU A 1 271 ? -17.808 -12.802 2.713 1.00 80.88 271 LEU A O 1
ATOM 2188 N N . THR A 1 272 ? -18.124 -10.805 1.734 1.00 83.06 272 THR A N 1
ATOM 2189 C CA . THR A 1 272 ? -18.004 -11.312 0.361 1.00 83.06 272 THR A CA 1
ATOM 2190 C C . THR A 1 272 ? -16.569 -11.184 -0.153 1.00 83.06 272 THR A C 1
ATOM 2192 O O . THR A 1 272 ? -15.933 -10.142 -0.016 1.00 83.06 272 THR A O 1
ATOM 2195 N N . LEU A 1 273 ? -16.030 -12.232 -0.789 1.00 84.50 273 LEU A N 1
ATOM 2196 C CA . LEU A 1 273 ? -14.692 -12.186 -1.395 1.00 84.50 273 LEU A CA 1
ATOM 2197 C C . LEU A 1 273 ? -14.584 -11.082 -2.456 1.00 84.50 273 LEU A C 1
ATOM 2199 O O . LEU A 1 273 ? -15.425 -10.976 -3.345 1.00 84.50 273 LEU A O 1
ATOM 2203 N N . GLY A 1 274 ? -13.506 -10.299 -2.396 1.00 81.94 274 GLY A N 1
ATOM 2204 C CA . GLY A 1 274 ? -13.266 -9.177 -3.306 1.00 81.94 274 GLY A CA 1
ATOM 2205 C C . GLY A 1 274 ? -14.071 -7.916 -2.984 1.00 81.94 274 GLY A C 1
ATOM 2206 O O . GLY A 1 274 ? -13.870 -6.896 -3.638 1.00 81.94 274 GLY A O 1
ATOM 2207 N N . GLU A 1 275 ? -14.939 -7.943 -1.973 1.00 86.19 275 GLU A N 1
ATOM 2208 C CA . GLU A 1 275 ? -15.638 -6.753 -1.500 1.00 86.19 275 GLU A CA 1
ATOM 2209 C C . GLU A 1 275 ? -14.672 -5.820 -0.767 1.00 86.19 275 GLU A C 1
ATOM 2211 O O . GLU A 1 275 ? -13.807 -6.264 -0.006 1.00 86.19 275 GLU A O 1
ATOM 2216 N N . LYS A 1 276 ? -14.812 -4.510 -0.989 1.00 86.69 276 LYS A N 1
ATOM 2217 C CA . LYS A 1 276 ? -14.120 -3.499 -0.191 1.00 86.69 276 LYS A CA 1
ATOM 2218 C C . LYS A 1 276 ? -14.929 -3.238 1.073 1.00 86.69 276 LYS A C 1
ATOM 2220 O O . LYS A 1 276 ? -16.043 -2.736 0.986 1.00 86.69 276 LYS A O 1
ATOM 2225 N N . VAL A 1 277 ? -14.343 -3.511 2.232 1.00 87.81 277 VAL A N 1
ATOM 2226 C CA . VAL A 1 277 ? -15.020 -3.384 3.525 1.00 87.81 277 VAL A CA 1
ATOM 2227 C C . VAL A 1 277 ? -14.224 -2.525 4.496 1.00 87.81 277 VAL A C 1
ATOM 2229 O O . VAL A 1 277 ? -13.009 -2.339 4.368 1.00 87.81 277 VAL A O 1
ATOM 2232 N N . GLN A 1 278 ? -14.930 -2.038 5.510 1.00 87.88 278 GLN A N 1
ATOM 2233 C CA . GLN A 1 278 ? -14.342 -1.494 6.720 1.00 87.88 278 GLN A CA 1
ATOM 2234 C C . GLN A 1 278 ? -14.671 -2.420 7.888 1.00 87.88 278 GLN A C 1
ATOM 2236 O O . GLN A 1 278 ? -15.837 -2.687 8.167 1.00 87.88 278 GLN A O 1
ATOM 2241 N N . ILE A 1 279 ? -13.644 -2.864 8.608 1.00 85.06 279 ILE A N 1
ATOM 2242 C CA . ILE A 1 279 ? -13.800 -3.719 9.784 1.00 85.06 279 ILE A CA 1
ATOM 2243 C C . ILE A 1 279 ? -13.319 -2.971 11.016 1.00 85.06 279 ILE A C 1
ATOM 2245 O O . ILE A 1 279 ? -12.202 -2.455 11.053 1.00 85.06 279 ILE A O 1
ATOM 2249 N N . LYS A 1 280 ? -14.165 -2.954 12.047 1.00 85.38 280 LYS A N 1
ATOM 2250 C CA . LYS A 1 280 ? -13.828 -2.477 13.385 1.00 85.38 280 LYS A CA 1
ATOM 2251 C C . LYS A 1 280 ? -13.761 -3.664 14.336 1.00 85.38 280 LYS A C 1
ATOM 2253 O O . LYS A 1 280 ? -14.717 -4.425 14.438 1.00 85.38 280 LYS A O 1
ATOM 2258 N N . GLY A 1 281 ? -12.660 -3.806 15.065 1.00 82.25 281 GLY A N 1
ATOM 2259 C CA . GLY A 1 281 ? -12.482 -4.934 15.976 1.00 82.25 281 GLY A CA 1
ATOM 2260 C C . GLY A 1 281 ? -11.322 -4.761 16.943 1.00 82.25 281 GLY A C 1
ATOM 2261 O O . GLY A 1 281 ? -10.696 -3.706 16.998 1.00 82.25 281 GLY A O 1
ATOM 2262 N N . LYS A 1 282 ? -11.039 -5.812 17.714 1.00 78.31 282 LYS A N 1
ATOM 2263 C CA . LYS A 1 282 ? -9.850 -5.913 18.568 1.00 78.31 282 LYS A CA 1
ATOM 2264 C C . LYS A 1 282 ? -8.900 -6.952 17.996 1.00 78.31 282 LYS A C 1
ATOM 2266 O O . LYS A 1 282 ? -9.348 -7.997 17.532 1.00 78.31 282 LYS A O 1
ATOM 2271 N N . ILE A 1 283 ? -7.600 -6.691 18.084 1.00 73.69 283 ILE A N 1
ATOM 2272 C CA . ILE A 1 283 ? -6.585 -7.698 17.757 1.00 73.69 283 ILE A CA 1
ATOM 2273 C C . ILE A 1 283 ? -6.449 -8.647 18.947 1.00 73.69 283 ILE A C 1
ATOM 2275 O O . ILE A 1 283 ? -6.073 -8.225 20.045 1.00 73.69 283 ILE A O 1
ATOM 2279 N N . LEU A 1 284 ? -6.761 -9.926 18.725 1.00 66.38 284 LEU A N 1
ATOM 2280 C CA . LEU A 1 284 ? -6.596 -10.975 19.730 1.00 66.38 284 LEU A CA 1
ATOM 2281 C C . LEU A 1 284 ? -5.153 -11.513 19.719 1.00 66.38 284 LEU A C 1
ATOM 2283 O O . LEU A 1 284 ? -4.552 -11.618 18.642 1.00 66.38 284 LEU A O 1
ATOM 2287 N N . PRO A 1 285 ? -4.589 -11.896 20.877 1.00 56.41 285 PRO A N 1
ATOM 2288 C CA . PRO A 1 285 ? -3.337 -12.649 20.930 1.00 56.41 285 PRO A CA 1
ATOM 2289 C C . PRO A 1 285 ? -3.446 -13.915 20.069 1.00 56.41 285 PRO A C 1
ATOM 2291 O O . PRO A 1 285 ? -4.442 -14.626 20.154 1.00 56.41 285 PRO A O 1
ATOM 2294 N N . GLY A 1 286 ? -2.463 -14.173 19.205 1.00 52.09 286 GLY A N 1
ATOM 2295 C CA . GLY A 1 286 ? -2.529 -15.293 18.257 1.00 52.09 286 GLY A CA 1
ATOM 2296 C C . GLY A 1 286 ? -3.308 -15.010 16.964 1.00 52.09 286 GLY A C 1
ATOM 2297 O O . GLY A 1 286 ? -3.375 -15.880 16.108 1.00 52.09 286 GLY A O 1
ATOM 2298 N N . SER A 1 287 ? -3.801 -13.782 16.725 1.00 50.34 287 SER A N 1
ATOM 2299 C CA . SER A 1 287 ? -4.282 -13.338 15.386 1.00 50.34 287 SER A CA 1
ATOM 2300 C C . SER A 1 287 ? -3.153 -13.193 14.351 1.00 50.34 287 SER A C 1
ATOM 2302 O O . SER A 1 287 ? -3.311 -12.549 13.315 1.00 50.34 287 SER A O 1
ATOM 2304 N N . ILE A 1 288 ? -1.991 -13.734 14.686 1.00 43.84 288 ILE A N 1
ATOM 2305 C CA . ILE A 1 288 ? -0.729 -13.632 13.989 1.00 43.84 288 ILE A CA 1
ATOM 2306 C C . ILE A 1 288 ? -0.578 -14.973 13.300 1.00 43.84 288 ILE A C 1
ATOM 2308 O O . ILE A 1 288 ? -0.464 -15.983 13.984 1.00 43.84 288 ILE A O 1
ATOM 2312 N N . ILE A 1 289 ? -0.666 -14.920 11.972 1.00 38.53 289 ILE A N 1
ATOM 2313 C CA . ILE A 1 289 ? -0.205 -15.900 10.983 1.00 38.53 289 ILE A CA 1
ATOM 2314 C C . ILE A 1 289 ? 0.310 -17.199 11.633 1.00 38.53 289 ILE A C 1
ATOM 2316 O O . ILE A 1 289 ? 1.423 -17.238 12.156 1.00 38.53 289 ILE A O 1
ATOM 2320 N N . GLU A 1 290 ? -0.514 -18.251 11.594 1.00 29.83 290 GLU A N 1
ATOM 2321 C CA . GLU A 1 290 ? -0.011 -19.625 11.682 1.00 29.83 290 GLU A CA 1
ATOM 2322 C C . GLU A 1 290 ? 1.005 -19.806 10.544 1.00 29.83 290 GLU A C 1
ATOM 2324 O O . GLU A 1 290 ? 0.698 -19.484 9.393 1.00 29.83 290 GLU A O 1
ATOM 2329 N N . ASN A 1 291 ? 2.230 -20.198 10.911 1.00 33.22 291 ASN A N 1
ATOM 2330 C CA . ASN A 1 291 ? 3.358 -20.422 10.000 1.00 33.22 291 ASN A CA 1
ATOM 2331 C C . ASN A 1 291 ? 3.084 -21.539 8.996 1.00 33.22 291 ASN A C 1
ATOM 2333 O O . ASN A 1 291 ? 2.622 -22.612 9.446 1.00 33.22 291 ASN A O 1
#

Foldseek 3Di:
DDPVVVVVVVVVVVVVVVVVVVVVVVVVVVPPPDDPQPDDDQLAKEWAFFQDVVQTAGPNDGADEPQPQAPVVPHPVVVPVPDDGLFTKMFGWDQDPNGIYTNYMDTDWAKKAFWQDADQQWTQGLNAIEGHDPVCSVVRVPHDGRWIKIFDAFQFPQRHTDTSDMDTDPDDQKMKHWAFFQDDDDQWTDGRNHIEGEPDPPPPDDGGFTWMFMFGDDDPHTYTPDIGGVLVVCLSSQSGWYKYWAAWDQDPPRWIDGTRDQFTDPPCPPHDHRDTDIDTDGGHNVSRDDD

Radius of gyration: 21.43 Å; chains: 1; bounding box: 80×47×46 Å

Secondary structure (DSSP, 8-state):
--HHHHHHHHHHHHHHHHHHHHHHHHHHTTS----TTSS----EEEEEEEEEETTEEETTEEEEE-TTTSGGGS-HHHHHHH--TT-EEEEEEEEETTEEEEEEEEE--SEEEEEEEE-SSEEEETTEEEEEPGGGHHHHTT--TT-EEEEEEEE-GGG-EEEEEEEEE---S-EEEEEEEEEEETTEEEETTEEEE-SS--TT--TT-EEEEEEEE-SSSEEEEEEEEHHHHHGGGTT-EEEEEEEEEE-GGG-EEETT--BEES--TTPPTT-EEEEEEEPPTT-B---

Sequence (291 aa):
MSKLLKLNFLKTLFLVSFILIIITSCSKLESKKEFIFKDRLDANIIFGAIESLNPLIISGVEFRINRDKVFKKNNELNFYKNFKKGYNVVANYSNQNGSLEITSIKSDFILIAPVSFVSTNELIVLNQRVVITENISKEVSKILPGHWVKISGLYEKEGRIIASYLELIPSQPFGYIKGKVSQIEKGIISIGKQKFKIRSPFISTTSGDIVNVVFTKDDNLYRVFKVENLSNQYLHLANHNIIIEGFVFEGDDQKMRLSGYPFVIYNSNDLTLGEKVQIKGKILPGSIIEN